Protein AF-A0A3L9ZQC1-F1 (afdb_monomer_lite)

Sequence (197 aa):
MNKISILVLVLISAFSCKNAEIKEKNQLVIKESLGIKNKTNLQLKSETIQNDDDNVSAISTKSIEKFTVKELRNFIVGNYTNDEEGSHCKFKLTLCVKNEKLKYYIETEKRKISGIAKMSIEENGFIFIIFPIEWDDYQGDMTQNNYEKYTVEKPQQFDMSFDIEEKTLYFQNYGNAMNNYIIFDECDEKGISLKMK

Structure (mmCIF, N/CA/C/O backbone):
data_AF-A0A3L9ZQC1-F1
#
_entry.id   AF-A0A3L9ZQC1-F1
#
loop_
_atom_site.group_PDB
_atom_site.id
_atom_site.type_symbol
_atom_site.label_atom_id
_atom_site.label_alt_id
_atom_site.label_comp_id
_atom_site.label_asym_id
_atom_site.label_entity_id
_atom_site.label_seq_id
_atom_site.pdbx_PDB_ins_code
_atom_site.Cartn_x
_atom_site.Cartn_y
_atom_site.Cartn_z
_atom_site.occupancy
_atom_site.B_iso_or_equiv
_atom_site.auth_seq_id
_atom_site.auth_comp_id
_atom_site.auth_asym_id
_atom_site.auth_atom_id
_atom_site.pdbx_PDB_model_num
ATOM 1 N N . MET A 1 1 ? -3.179 -47.476 -21.126 1.00 41.19 1 MET A N 1
ATOM 2 C CA . MET A 1 1 ? -2.420 -46.207 -21.207 1.00 41.19 1 MET A CA 1
ATOM 3 C C . MET A 1 1 ? -3.272 -45.116 -20.574 1.00 41.19 1 MET A C 1
ATOM 5 O O . MET A 1 1 ? -4.205 -44.645 -21.206 1.00 41.19 1 MET A O 1
ATOM 9 N N . ASN A 1 2 ? -3.011 -44.792 -19.306 1.00 35.03 2 ASN A N 1
ATOM 10 C CA . ASN A 1 2 ? -3.770 -43.797 -18.544 1.00 35.03 2 ASN A CA 1
ATOM 11 C C . ASN A 1 2 ? -3.133 -42.416 -18.722 1.00 35.03 2 ASN A C 1
ATOM 13 O O . ASN A 1 2 ? -1.984 -42.224 -18.333 1.00 35.03 2 ASN A O 1
ATOM 17 N N . LYS A 1 3 ? -3.881 -41.451 -19.261 1.00 38.59 3 LYS A N 1
ATOM 18 C CA . LYS A 1 3 ? -3.582 -40.024 -19.097 1.00 38.59 3 LYS A CA 1
ATOM 19 C C . LYS A 1 3 ? -4.668 -39.426 -18.212 1.00 38.59 3 LYS A C 1
ATOM 21 O O . LYS A 1 3 ? -5.762 -39.131 -18.677 1.00 38.59 3 LYS A O 1
ATOM 26 N N . ILE A 1 4 ? -4.365 -39.302 -16.923 1.00 39.69 4 ILE A N 1
ATOM 27 C CA . ILE A 1 4 ? -5.169 -38.523 -15.982 1.00 39.69 4 ILE A CA 1
ATOM 28 C C . ILE A 1 4 ? -4.752 -37.067 -16.181 1.00 39.69 4 ILE A C 1
ATOM 30 O O . ILE A 1 4 ? -3.650 -36.669 -15.812 1.00 39.69 4 ILE A O 1
ATOM 34 N N . SER A 1 5 ? -5.618 -36.299 -16.836 1.00 36.25 5 SER A N 1
ATOM 35 C CA . SER A 1 5 ? -5.465 -34.857 -16.988 1.00 36.25 5 SER A CA 1
ATOM 36 C C . SER A 1 5 ? -5.950 -34.203 -15.694 1.00 36.25 5 SER A C 1
ATOM 38 O O . SER A 1 5 ? -7.152 -34.116 -15.451 1.00 36.25 5 SER A O 1
ATOM 40 N N . ILE A 1 6 ? -5.018 -33.807 -14.826 1.00 39.31 6 ILE A N 1
ATOM 41 C CA . ILE A 1 6 ? -5.323 -33.063 -13.599 1.00 39.31 6 ILE A CA 1
ATOM 42 C C . ILE A 1 6 ? -5.625 -31.620 -14.008 1.00 39.31 6 ILE A C 1
ATOM 44 O O . ILE A 1 6 ? -4.726 -30.826 -14.274 1.00 39.31 6 ILE A O 1
ATOM 48 N N . LEU A 1 7 ? -6.914 -31.303 -14.103 1.00 33.78 7 LEU A N 1
ATOM 49 C CA . LEU A 1 7 ? -7.410 -29.944 -14.272 1.00 33.78 7 LEU A CA 1
ATOM 50 C C . LEU A 1 7 ? -7.315 -29.237 -12.910 1.00 33.78 7 LEU A C 1
ATOM 52 O O . LEU A 1 7 ? -8.153 -29.445 -12.032 1.00 33.78 7 LEU A O 1
ATOM 56 N N . VAL A 1 8 ? -6.269 -28.435 -12.707 1.00 33.97 8 VAL A N 1
ATOM 57 C CA . VAL A 1 8 ? -6.136 -27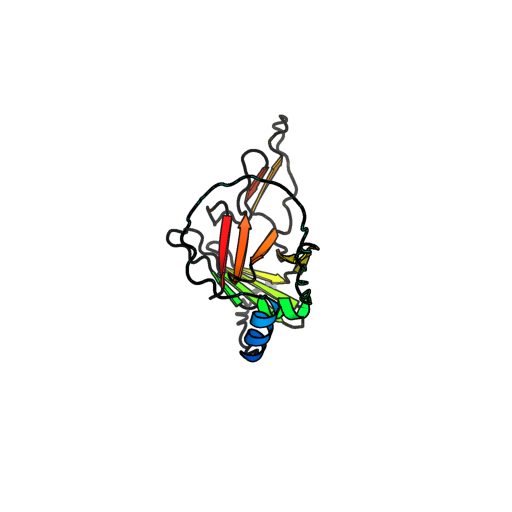.581 -11.518 1.00 33.97 8 VAL A CA 1
ATOM 58 C C . VAL A 1 8 ? -7.088 -26.396 -11.678 1.00 33.97 8 VAL A C 1
ATOM 60 O O . VAL A 1 8 ? -6.769 -25.390 -12.307 1.00 33.97 8 VAL A O 1
ATOM 63 N N . LEU A 1 9 ? -8.291 -26.536 -11.125 1.00 32.00 9 LEU A N 1
ATOM 64 C CA . LEU A 1 9 ? -9.223 -25.433 -10.904 1.00 32.00 9 LEU A CA 1
ATOM 65 C C . LEU A 1 9 ? -8.645 -24.529 -9.806 1.00 32.00 9 LEU A C 1
ATOM 67 O O . LEU A 1 9 ? -8.787 -24.804 -8.615 1.00 32.00 9 LEU A O 1
ATOM 71 N N . VAL A 1 10 ? -7.981 -23.443 -10.208 1.00 33.38 10 VAL A N 1
ATOM 72 C CA . VAL A 1 10 ? -7.653 -22.335 -9.306 1.00 33.38 10 VAL A CA 1
ATOM 73 C C . VAL A 1 10 ? -8.967 -21.633 -8.965 1.00 33.38 10 VAL A C 1
ATOM 75 O O . VAL A 1 10 ? -9.461 -20.785 -9.705 1.00 33.38 10 VAL A O 1
ATOM 78 N N . LEU A 1 11 ? -9.570 -22.039 -7.848 1.00 32.66 11 LEU A N 1
ATOM 79 C CA . LEU A 1 11 ? -10.666 -21.320 -7.210 1.00 32.66 11 LEU A CA 1
ATOM 80 C C . LEU A 1 11 ? -10.136 -19.951 -6.769 1.00 32.66 11 LEU A C 1
ATOM 82 O O . LEU A 1 11 ? -9.543 -19.819 -5.699 1.00 32.66 11 LEU A O 1
ATOM 86 N N . ILE A 1 12 ? -10.355 -18.927 -7.595 1.00 38.50 12 ILE A N 1
ATOM 87 C CA . ILE A 1 12 ? -10.227 -17.530 -7.182 1.00 38.50 12 ILE A CA 1
ATOM 88 C C . ILE A 1 12 ? -11.369 -17.283 -6.201 1.00 38.50 12 ILE A C 1
ATOM 90 O O . ILE A 1 12 ? -12.495 -16.949 -6.566 1.00 38.50 12 ILE A O 1
ATOM 94 N N . SER A 1 13 ? -11.094 -17.534 -4.928 1.00 38.44 13 SER A N 1
ATOM 95 C CA . SER A 1 13 ? -11.976 -17.176 -3.834 1.00 38.44 13 SER A CA 1
ATOM 96 C C . SER A 1 13 ? -12.170 -15.663 -3.854 1.00 38.44 13 SER A C 1
ATOM 98 O O . SER A 1 13 ? -11.276 -14.910 -3.462 1.00 38.44 13 SER A O 1
ATOM 100 N N . ALA A 1 14 ? -13.343 -15.222 -4.304 1.00 38.88 14 ALA A N 1
ATOM 101 C CA . ALA A 1 14 ? -13.846 -13.879 -4.075 1.00 38.88 14 ALA A CA 1
ATOM 102 C C . ALA A 1 14 ? -14.048 -13.692 -2.560 1.00 38.88 14 ALA A C 1
ATOM 104 O O . ALA A 1 14 ? -15.144 -13.860 -2.023 1.00 38.88 14 ALA A O 1
ATOM 105 N N . PHE A 1 15 ? -12.962 -13.416 -1.836 1.00 47.44 15 PHE A N 1
ATOM 106 C CA . PHE A 1 15 ? -13.003 -13.098 -0.416 1.00 47.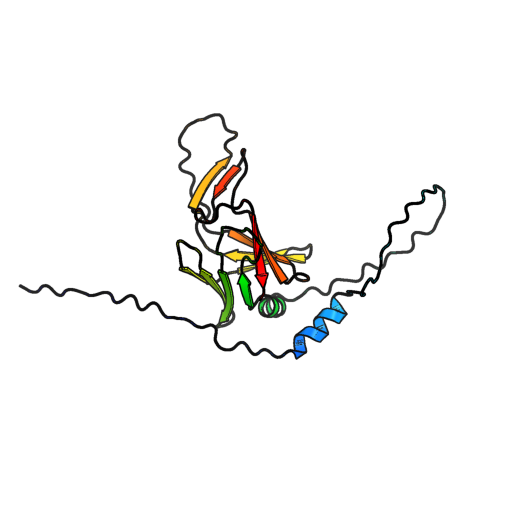44 15 PHE A CA 1
ATOM 107 C C . PHE A 1 15 ? -13.474 -11.658 -0.255 1.00 47.44 15 PHE A C 1
ATOM 109 O O . PHE A 1 15 ? -12.697 -10.720 -0.142 1.00 47.44 15 PHE A O 1
ATOM 116 N N . SER A 1 16 ? -14.792 -11.499 -0.245 1.00 41.72 16 SER A N 1
ATOM 117 C CA . SER A 1 16 ? -15.435 -10.278 0.210 1.00 41.72 16 SER A CA 1
ATOM 118 C C . SER A 1 16 ? -15.088 -10.077 1.693 1.00 41.72 16 SER A C 1
ATOM 120 O O . SER A 1 16 ? -15.446 -10.916 2.523 1.00 41.72 16 SER A O 1
ATOM 122 N N . CYS A 1 17 ? -14.395 -8.984 2.045 1.00 58.97 17 CYS A N 1
ATOM 123 C CA . CYS A 1 17 ? -14.363 -8.460 3.417 1.00 58.97 17 CYS A CA 1
ATOM 124 C C . CYS A 1 17 ? -15.782 -7.957 3.768 1.00 58.97 17 CYS A C 1
ATOM 126 O O . CYS A 1 17 ? -16.015 -6.762 3.908 1.00 58.97 17 CYS A O 1
ATOM 128 N N . LYS A 1 18 ? -16.776 -8.849 3.829 1.00 43.75 18 LYS A N 1
ATOM 129 C CA . LYS A 1 18 ? -18.110 -8.527 4.336 1.00 43.75 18 LYS A CA 1
ATOM 130 C C . LYS A 1 18 ? -18.091 -8.697 5.851 1.00 43.75 18 LYS A C 1
ATOM 132 O O . LYS A 1 18 ? -17.787 -9.778 6.347 1.00 43.75 18 LYS A O 1
ATOM 137 N N . ASN A 1 19 ? -18.442 -7.605 6.523 1.00 42.53 19 ASN A N 1
ATOM 138 C CA . ASN A 1 19 ? -18.640 -7.411 7.960 1.00 42.53 19 ASN A CA 1
ATOM 139 C C . ASN A 1 19 ? -17.391 -7.034 8.765 1.00 42.53 19 ASN A C 1
ATOM 141 O O . ASN A 1 19 ? -16.811 -7.843 9.483 1.00 42.53 19 ASN A O 1
ATOM 145 N N . ALA A 1 20 ? -17.083 -5.738 8.742 1.00 39.84 20 ALA A N 1
ATOM 146 C CA . ALA A 1 20 ? -16.599 -5.037 9.924 1.00 39.84 20 ALA A CA 1
ATOM 147 C C . ALA A 1 20 ? -17.534 -3.848 10.205 1.00 39.84 20 ALA A C 1
ATOM 149 O O . ALA A 1 20 ? -17.145 -2.691 10.112 1.00 39.84 20 ALA A O 1
ATOM 150 N N . GLU A 1 21 ? -18.795 -4.136 10.548 1.00 36.06 21 GLU A N 1
ATOM 151 C CA . GLU A 1 21 ? -19.610 -3.198 11.328 1.00 36.06 21 GLU A CA 1
ATOM 152 C C . GLU A 1 21 ? -19.020 -3.124 12.745 1.00 36.06 21 GLU A C 1
ATOM 154 O O . GLU A 1 21 ? -19.527 -3.719 13.696 1.00 36.06 21 GLU A O 1
ATOM 159 N N . ILE A 1 22 ? -17.907 -2.408 12.904 1.00 39.81 22 ILE A N 1
ATOM 160 C CA . ILE A 1 22 ? -17.490 -1.916 14.216 1.00 39.81 22 ILE A CA 1
ATOM 161 C C . ILE A 1 22 ? -17.941 -0.466 14.281 1.00 39.81 22 ILE A C 1
ATOM 163 O O . ILE A 1 22 ? -17.260 0.465 13.867 1.00 39.81 22 ILE A O 1
ATOM 167 N N . LYS A 1 23 ? -19.183 -0.365 14.757 1.00 36.47 23 LYS A N 1
ATOM 168 C CA . LYS A 1 23 ? -19.956 0.811 15.147 1.00 36.47 23 LYS A CA 1
ATOM 169 C C . LYS A 1 23 ? -19.120 2.066 15.416 1.00 36.47 23 LYS A C 1
ATOM 171 O O . LYS A 1 23 ? -18.265 2.081 16.297 1.00 36.47 23 LYS A O 1
ATOM 176 N N . GLU A 1 24 ? -19.562 3.128 14.753 1.00 39.91 24 GLU A N 1
ATOM 177 C CA . GLU A 1 24 ? -19.515 4.588 14.977 1.00 39.91 24 GLU A CA 1
ATOM 178 C C . GLU A 1 24 ? -19.197 5.127 16.398 1.00 39.91 24 GLU A C 1
ATOM 180 O O . GLU A 1 24 ? -18.872 6.298 16.559 1.00 39.91 24 GLU A O 1
ATOM 185 N N . LYS A 1 25 ? -19.215 4.300 17.449 1.00 32.12 25 LYS A N 1
ATOM 186 C CA . LYS A 1 25 ? -18.942 4.704 18.836 1.00 32.12 25 LYS A CA 1
ATOM 187 C C . LYS A 1 25 ? -17.456 4.930 19.149 1.00 32.12 25 LYS A C 1
ATOM 189 O O . LYS A 1 25 ? -17.160 5.710 20.046 1.00 32.12 25 LYS A O 1
ATOM 194 N N . ASN A 1 26 ? -16.529 4.329 18.398 1.00 38.31 26 ASN A N 1
ATOM 195 C CA . ASN A 1 26 ? -15.086 4.543 18.612 1.00 38.31 26 ASN A CA 1
ATOM 196 C C . ASN A 1 26 ? -14.541 5.805 17.916 1.00 38.31 26 ASN A C 1
ATOM 198 O O . ASN A 1 26 ? -13.428 6.230 18.211 1.00 38.31 26 ASN A O 1
ATOM 202 N N . GLN A 1 27 ? -15.310 6.428 17.015 1.00 41.62 27 GLN A N 1
ATOM 203 C CA . GLN A 1 27 ? -14.866 7.613 16.268 1.00 41.62 27 GLN A CA 1
ATOM 204 C C . GLN A 1 27 ? -14.910 8.907 17.096 1.00 41.62 27 GLN A C 1
ATOM 206 O O . GLN A 1 27 ? -14.140 9.825 16.820 1.00 41.62 27 GLN A O 1
ATOM 211 N N . LEU A 1 28 ? -15.777 8.987 18.114 1.00 36.81 28 LEU A N 1
ATOM 212 C CA . LEU A 1 28 ? -15.872 10.168 18.980 1.00 36.81 28 LEU A CA 1
ATOM 213 C C . LEU A 1 28 ? -14.741 10.237 20.015 1.00 36.81 28 LEU A C 1
ATOM 215 O O . LEU A 1 28 ? -14.208 11.316 20.250 1.00 36.81 28 LEU A O 1
ATOM 219 N N . VAL A 1 29 ? -14.328 9.093 20.569 1.00 41.88 29 VAL A N 1
ATOM 220 C CA . VAL A 1 29 ? -13.293 9.025 21.620 1.00 41.88 29 VAL A CA 1
ATOM 221 C C . VAL A 1 29 ? -11.921 9.478 21.097 1.00 41.88 29 VAL A C 1
ATOM 223 O O . VAL A 1 29 ? -11.137 10.070 21.829 1.00 41.88 29 VAL A O 1
ATOM 226 N N . ILE A 1 30 ? -11.655 9.277 19.803 1.00 44.19 30 ILE A N 1
ATOM 227 C CA . ILE A 1 30 ? -10.372 9.613 19.169 1.00 44.19 30 ILE A CA 1
ATOM 228 C C . ILE A 1 30 ? -10.278 11.101 18.779 1.00 44.19 30 ILE A C 1
ATOM 230 O O . ILE A 1 30 ? -9.201 11.690 18.830 1.00 44.19 30 ILE A O 1
ATOM 234 N N . LYS A 1 31 ? -11.394 11.761 18.435 1.00 40.09 31 LYS A N 1
ATOM 235 C CA . LYS A 1 31 ? -11.371 13.200 18.104 1.00 40.09 31 LYS A CA 1
ATOM 236 C C . LYS A 1 31 ? -11.041 14.078 19.317 1.00 40.09 31 LYS A C 1
ATOM 238 O O . LYS A 1 31 ? -10.405 15.116 19.153 1.00 40.09 31 LYS A O 1
ATOM 243 N N . GLU A 1 32 ? -11.433 13.662 20.522 1.00 39.59 32 GLU A N 1
ATOM 244 C CA . GLU A 1 32 ? -11.101 14.382 21.759 1.00 39.59 32 GLU A CA 1
ATOM 245 C C . GLU A 1 32 ? -9.655 14.142 22.227 1.00 39.59 32 GLU A C 1
ATOM 247 O O . GLU A 1 32 ? -9.029 15.080 22.734 1.00 39.59 32 GLU A O 1
ATOM 252 N N . SER A 1 33 ? -9.079 12.953 21.994 1.00 40.09 33 SER A N 1
ATOM 253 C CA . SER A 1 33 ? -7.675 12.671 22.341 1.00 40.09 33 SER A CA 1
ATOM 254 C C . SER A 1 33 ? -6.667 13.334 21.388 1.00 40.09 33 SER A C 1
ATOM 256 O O . SER A 1 33 ? -5.569 13.688 21.817 1.00 40.09 33 SER A O 1
ATOM 258 N N . LEU A 1 34 ? -7.056 13.611 20.135 1.00 41.00 34 LEU A N 1
ATOM 259 C CA . LEU A 1 34 ? -6.207 14.256 19.117 1.00 41.00 34 LEU A CA 1
ATOM 260 C C . LEU A 1 34 ? -6.138 15.792 19.198 1.00 41.00 34 LEU A C 1
ATOM 262 O O . LEU A 1 34 ? -5.338 16.408 18.504 1.00 41.00 34 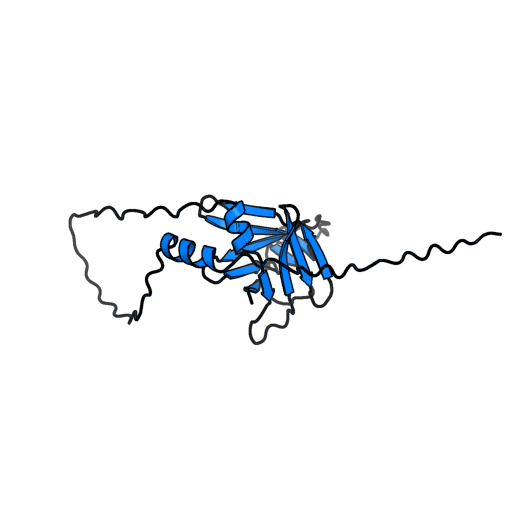LEU A O 1
ATOM 266 N N . GLY A 1 35 ? -6.938 16.455 20.040 1.00 33.56 35 GLY A N 1
ATOM 267 C CA . GLY A 1 35 ? -6.807 17.905 20.251 1.00 33.56 35 GLY A CA 1
ATOM 268 C C . GLY A 1 35 ? -7.027 18.783 19.008 1.00 33.56 35 GLY A C 1
ATOM 269 O O . GLY A 1 35 ? -6.531 19.911 18.978 1.00 33.56 35 GLY A O 1
ATOM 270 N N . ILE A 1 36 ? -7.789 18.320 18.013 1.00 37.34 36 ILE A N 1
ATOM 271 C CA . ILE A 1 36 ? -8.111 19.102 16.813 1.00 37.34 36 ILE A CA 1
ATOM 272 C C . ILE A 1 36 ? -9.140 20.178 17.189 1.00 37.34 36 ILE A C 1
ATOM 274 O O . ILE A 1 36 ? -10.351 19.956 17.200 1.00 37.34 36 ILE A O 1
ATOM 278 N N . LYS A 1 37 ? -8.654 21.375 17.535 1.00 33.03 37 LYS A N 1
ATOM 279 C CA . LYS A 1 37 ? -9.488 22.580 17.588 1.00 33.03 37 LYS A CA 1
ATOM 280 C C . LYS A 1 37 ? -9.785 23.010 16.153 1.00 33.03 37 LYS A C 1
ATOM 282 O O . LYS A 1 37 ? -8.857 23.316 15.410 1.00 33.03 37 LYS A O 1
ATOM 287 N N . ASN A 1 38 ? -11.066 23.100 15.796 1.00 34.66 38 ASN A N 1
ATOM 288 C CA . ASN A 1 38 ? -11.514 23.778 14.578 1.00 34.66 38 ASN A CA 1
ATOM 289 C C . ASN A 1 38 ? -10.900 25.183 14.532 1.00 34.66 38 ASN A C 1
ATOM 291 O O . ASN A 1 38 ? -11.289 26.057 15.309 1.00 34.66 38 ASN A O 1
ATOM 295 N N . LYS A 1 39 ? -9.927 25.402 13.645 1.00 31.08 39 LYS A N 1
ATOM 296 C CA . LYS A 1 39 ? -9.348 26.723 13.409 1.00 31.08 39 LYS A CA 1
ATOM 297 C C . LYS A 1 39 ? -10.019 27.328 12.183 1.00 31.08 39 LYS A C 1
ATOM 299 O O . LYS A 1 39 ? -9.532 27.245 11.062 1.00 31.08 39 LYS A O 1
ATOM 304 N N . THR A 1 40 ? -11.179 27.924 12.420 1.00 31.66 40 THR A N 1
ATOM 305 C CA . THR A 1 40 ? -11.788 28.882 11.502 1.00 31.66 40 THR A CA 1
ATOM 306 C C . THR A 1 40 ? -10.847 30.086 11.372 1.00 31.66 40 THR A C 1
ATOM 308 O O . THR A 1 40 ? -10.475 30.683 12.379 1.00 31.66 40 THR A O 1
ATOM 311 N N . ASN A 1 41 ? -10.489 30.424 10.130 1.00 31.81 41 ASN A N 1
ATOM 312 C CA . ASN A 1 41 ? -9.805 31.641 9.674 1.00 31.81 41 ASN A CA 1
ATOM 313 C C . ASN A 1 41 ? -8.433 31.973 10.294 1.00 31.81 41 ASN A C 1
ATOM 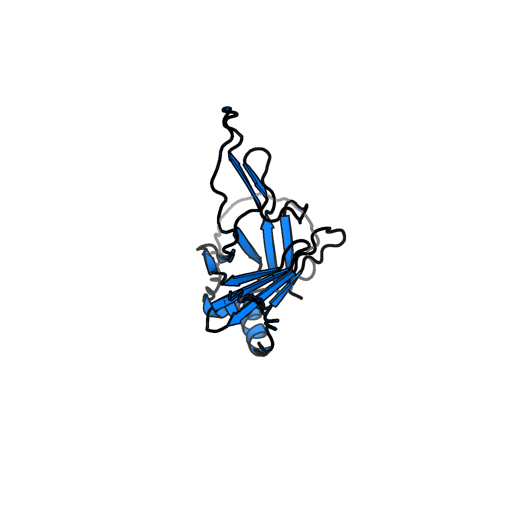315 O O . ASN A 1 41 ? -8.331 32.691 11.286 1.00 31.81 41 ASN A O 1
ATOM 319 N N . LEU A 1 42 ? -7.359 31.582 9.597 1.00 27.53 42 LEU A N 1
ATOM 320 C CA . LEU A 1 42 ? -6.099 32.330 9.614 1.00 27.53 42 LEU A CA 1
ATOM 321 C C . LEU A 1 42 ? -6.026 33.208 8.355 1.00 27.53 42 LEU A C 1
ATOM 323 O O . LEU A 1 42 ? -5.651 32.748 7.280 1.00 27.53 42 LEU A O 1
ATOM 327 N N . GLN A 1 43 ? -6.373 34.487 8.502 1.00 26.81 43 GLN A N 1
ATOM 328 C CA . GLN A 1 43 ? -5.805 35.525 7.648 1.00 26.81 43 GLN A CA 1
ATOM 329 C C . GLN A 1 43 ? -4.359 35.744 8.095 1.00 26.81 43 GLN A C 1
ATOM 331 O O . GLN A 1 43 ? -4.099 36.077 9.251 1.00 26.81 43 GLN A O 1
ATOM 336 N N . LEU A 1 44 ? -3.424 35.548 7.165 1.00 27.62 44 LEU A N 1
ATOM 337 C CA . LEU A 1 44 ? -2.053 36.020 7.296 1.00 27.62 44 LEU A CA 1
ATOM 338 C C . LEU A 1 44 ? -2.065 37.543 7.456 1.00 27.62 44 LEU A C 1
ATOM 340 O O . LEU A 1 44 ? -2.445 38.266 6.536 1.00 27.62 44 LEU A O 1
ATOM 344 N N . LYS A 1 45 ? -1.587 38.025 8.602 1.00 26.16 45 LYS A N 1
ATOM 345 C CA . LYS A 1 45 ? -1.021 39.365 8.710 1.00 26.16 45 LYS A CA 1
ATOM 346 C C . LYS A 1 45 ? 0.346 39.238 9.370 1.00 26.16 45 LYS A C 1
ATOM 348 O O . LYS A 1 45 ? 0.459 38.910 10.546 1.00 26.16 45 LYS A O 1
ATOM 353 N N . SER A 1 46 ? 1.376 39.408 8.553 1.00 32.31 46 SER A N 1
ATOM 354 C CA . SER A 1 46 ? 2.769 39.528 8.962 1.00 32.31 46 SER A CA 1
ATOM 355 C C . SER A 1 46 ? 3.007 40.927 9.519 1.00 32.31 46 SER A C 1
ATOM 357 O O . SER A 1 46 ? 2.850 41.885 8.768 1.00 32.31 46 SER A O 1
ATOM 359 N N . GLU A 1 47 ? 3.435 41.045 10.773 1.00 29.77 47 GLU A N 1
ATOM 360 C CA . GLU A 1 47 ? 4.107 42.240 11.293 1.00 29.77 47 GLU A CA 1
ATOM 361 C C . GLU A 1 47 ? 5.260 41.799 12.215 1.00 29.77 47 GLU A C 1
ATOM 363 O O . GLU A 1 47 ? 5.103 40.958 13.099 1.00 29.77 47 GLU A O 1
ATOM 368 N N . THR A 1 48 ? 6.442 42.333 11.916 1.00 31.75 48 THR A N 1
ATOM 369 C CA . THR A 1 48 ? 7.748 42.098 12.544 1.00 31.75 48 THR A CA 1
ATOM 370 C C . THR A 1 48 ? 7.917 42.983 13.773 1.00 31.75 48 THR A C 1
ATOM 372 O O . THR A 1 48 ? 7.777 44.189 13.603 1.00 31.75 48 THR A O 1
ATOM 375 N N . ILE A 1 49 ? 8.325 42.457 14.941 1.00 28.44 49 ILE A N 1
ATOM 376 C CA . ILE A 1 49 ? 8.988 43.243 16.010 1.00 28.44 49 ILE A CA 1
ATOM 377 C C . ILE A 1 49 ? 10.002 42.366 16.783 1.00 28.44 49 ILE A C 1
ATOM 379 O O . ILE A 1 49 ? 9.666 41.276 17.239 1.00 28.44 49 ILE A O 1
ATOM 383 N N . GLN A 1 50 ? 11.236 42.869 16.918 1.00 32.41 50 GLN A N 1
ATOM 384 C CA . GLN A 1 50 ? 12.282 42.428 17.857 1.00 32.41 50 GLN A CA 1
ATOM 385 C C . GLN A 1 50 ? 12.020 43.001 19.264 1.00 32.41 50 GLN A C 1
ATOM 387 O O . GLN A 1 50 ? 11.626 44.163 19.344 1.00 32.41 50 GLN A O 1
ATOM 392 N N . ASN A 1 51 ? 12.283 42.230 20.333 1.00 29.59 51 ASN A N 1
ATOM 393 C CA . ASN A 1 51 ? 13.048 42.612 21.546 1.00 29.59 51 ASN A CA 1
ATOM 394 C C . ASN A 1 51 ? 12.715 41.730 22.773 1.00 29.59 51 ASN A C 1
ATOM 396 O O . ASN A 1 51 ? 11.548 41.534 23.095 1.00 29.59 51 ASN A O 1
ATOM 400 N N . ASP A 1 52 ? 13.793 41.237 23.392 1.00 31.06 52 ASP A N 1
ATOM 401 C CA . ASP A 1 52 ? 14.158 41.101 24.816 1.00 31.06 52 ASP A CA 1
ATOM 402 C C . ASP A 1 52 ? 13.176 40.643 25.925 1.00 31.06 52 ASP A C 1
ATOM 404 O O . ASP A 1 52 ? 12.054 41.120 26.074 1.00 31.06 52 ASP A O 1
ATOM 408 N N . ASP A 1 53 ? 13.766 39.787 26.773 1.00 30.38 53 ASP A N 1
ATOM 409 C CA . ASP A 1 53 ? 13.500 39.415 28.172 1.00 30.38 53 ASP A CA 1
ATOM 410 C C . ASP A 1 53 ? 12.326 38.485 28.568 1.00 30.38 53 ASP A C 1
ATOM 412 O O . ASP A 1 53 ? 11.139 38.778 28.456 1.00 30.38 53 ASP A O 1
ATOM 416 N N . ASP A 1 54 ? 12.748 37.347 29.140 1.00 36.56 54 ASP A N 1
ATOM 417 C CA . ASP A 1 54 ? 12.160 36.578 30.242 1.00 36.56 54 ASP A CA 1
ATOM 418 C C . ASP A 1 54 ? 10.645 36.317 30.256 1.00 36.56 54 ASP A C 1
ATOM 420 O O . ASP A 1 54 ? 9.861 36.974 30.941 1.00 36.56 54 ASP A O 1
ATOM 424 N N . ASN A 1 55 ? 10.255 35.202 29.632 1.00 31.78 55 ASN A N 1
ATOM 425 C CA . ASN A 1 55 ? 9.414 34.177 30.265 1.00 31.78 55 ASN A CA 1
ATOM 426 C C . ASN A 1 55 ? 9.323 32.954 29.344 1.00 31.78 55 ASN A C 1
ATOM 428 O O . ASN A 1 55 ? 8.494 32.894 28.433 1.00 31.78 55 ASN A O 1
ATOM 432 N N . VAL A 1 56 ? 10.149 31.935 29.605 1.00 35.75 56 VAL A N 1
ATOM 433 C CA . VAL A 1 56 ? 9.925 30.588 29.063 1.00 35.75 56 VAL A CA 1
ATOM 434 C C . VAL A 1 56 ? 8.699 30.016 29.775 1.00 35.75 56 VAL A C 1
ATOM 436 O O . VAL A 1 56 ? 8.790 29.292 30.764 1.00 35.75 56 VAL A O 1
ATOM 439 N N . SER A 1 57 ? 7.521 30.392 29.280 1.00 33.16 57 SER A N 1
ATOM 440 C CA . SER A 1 57 ? 6.284 29.673 29.541 1.00 33.16 57 SER A CA 1
ATOM 441 C C . SER A 1 57 ? 6.480 28.273 28.980 1.00 33.16 57 SER A C 1
ATOM 443 O O . SER A 1 57 ? 6.569 28.084 27.766 1.00 33.16 57 SER A O 1
ATOM 445 N N . ALA A 1 58 ? 6.634 27.304 29.881 1.00 33.12 58 ALA A N 1
ATOM 446 C CA . ALA A 1 58 ? 6.691 25.897 29.544 1.00 33.12 58 ALA A CA 1
ATOM 447 C C . ALA A 1 58 ? 5.478 25.559 28.668 1.00 33.12 58 ALA A C 1
ATOM 449 O O . ALA A 1 58 ? 4.344 25.478 29.148 1.00 33.12 58 ALA A O 1
ATOM 450 N N . ILE A 1 59 ? 5.723 25.384 27.369 1.00 32.59 59 ILE A N 1
ATOM 451 C CA . ILE A 1 59 ? 4.762 24.779 26.460 1.00 32.59 59 ILE A CA 1
ATOM 452 C C . ILE A 1 59 ? 4.601 23.356 26.975 1.00 32.59 59 ILE A C 1
ATOM 454 O O . ILE A 1 59 ? 5.460 22.503 26.773 1.00 32.59 59 ILE A O 1
ATOM 458 N N . SER A 1 60 ? 3.516 23.147 27.717 1.00 33.91 60 SER A N 1
ATOM 459 C CA . SER A 1 60 ? 3.033 21.837 28.115 1.00 33.91 60 SER A CA 1
ATOM 460 C C . SER A 1 60 ? 2.841 21.024 26.839 1.00 33.91 60 SER A C 1
ATOM 462 O O . SER A 1 60 ? 1.875 21.210 26.095 1.00 33.91 60 SER A O 1
ATOM 464 N N . THR A 1 61 ? 3.823 20.173 26.548 1.00 30.66 61 THR A N 1
ATOM 465 C CA . THR A 1 61 ? 3.766 19.133 25.531 1.00 30.66 61 THR A CA 1
ATOM 466 C C . THR A 1 61 ? 2.681 18.161 25.960 1.00 30.66 61 THR A C 1
ATOM 468 O O . THR A 1 61 ? 2.909 17.203 26.696 1.00 30.66 61 THR A O 1
ATOM 471 N N . LYS A 1 62 ? 1.454 18.465 25.533 1.00 34.22 62 LYS A N 1
ATOM 472 C CA . LYS A 1 62 ? 0.296 17.593 25.675 1.00 34.22 62 LYS A CA 1
ATOM 473 C C . LYS A 1 62 ? 0.658 16.265 25.012 1.00 34.22 62 LYS A C 1
ATOM 475 O O . LYS A 1 62 ? 0.829 16.201 23.798 1.00 34.22 62 LYS A O 1
ATOM 480 N N . SER A 1 63 ? 0.857 15.243 25.837 1.00 35.59 63 SER A N 1
ATOM 481 C CA . SER A 1 63 ? 1.220 13.895 25.419 1.00 35.59 63 SER A CA 1
ATOM 482 C C . SER A 1 63 ? 0.211 13.384 24.397 1.00 35.59 63 SER A C 1
ATOM 484 O O . SER A 1 63 ? -0.974 13.273 24.712 1.00 35.59 63 SER A O 1
ATOM 486 N N . ILE A 1 64 ? 0.678 13.062 23.192 1.00 46.28 64 ILE A N 1
ATOM 487 C CA . ILE A 1 64 ? -0.081 12.235 22.257 1.00 46.28 64 ILE A CA 1
ATOM 488 C C . ILE A 1 64 ? -0.287 10.902 22.979 1.00 46.28 64 ILE A C 1
ATOM 490 O O . ILE A 1 64 ? 0.686 10.205 23.277 1.00 46.28 64 ILE A O 1
ATOM 494 N N . GLU A 1 65 ? -1.527 10.576 23.342 1.00 54.91 65 GLU A N 1
ATOM 495 C CA . GLU A 1 65 ? -1.839 9.246 23.856 1.00 54.91 65 GLU A CA 1
ATOM 496 C C . GLU A 1 65 ? -1.423 8.225 22.794 1.00 54.91 65 GLU A C 1
ATOM 498 O O . GLU A 1 65 ? -1.892 8.237 21.655 1.00 54.91 65 GLU A O 1
ATOM 503 N N . LYS A 1 66 ? -0.453 7.385 23.153 1.00 65.00 66 LYS A N 1
ATOM 504 C CA . LYS A 1 66 ? 0.181 6.427 22.252 1.00 65.00 66 LYS A CA 1
ATOM 505 C C . LYS A 1 66 ? -0.835 5.328 21.927 1.00 65.00 66 LYS A C 1
ATOM 507 O O . LYS A 1 66 ? -1.073 4.457 22.761 1.00 65.00 66 LYS A O 1
ATOM 512 N N . PHE A 1 67 ? -1.442 5.376 20.740 1.00 65.69 67 PHE A N 1
ATOM 513 C CA . PHE A 1 67 ? -2.352 4.329 20.262 1.00 65.69 67 PHE A CA 1
ATOM 514 C C . PHE A 1 67 ? -1.712 2.946 20.383 1.00 65.69 67 PHE A C 1
ATOM 516 O O . PHE A 1 67 ? -0.553 2.743 20.009 1.00 65.69 67 PHE A O 1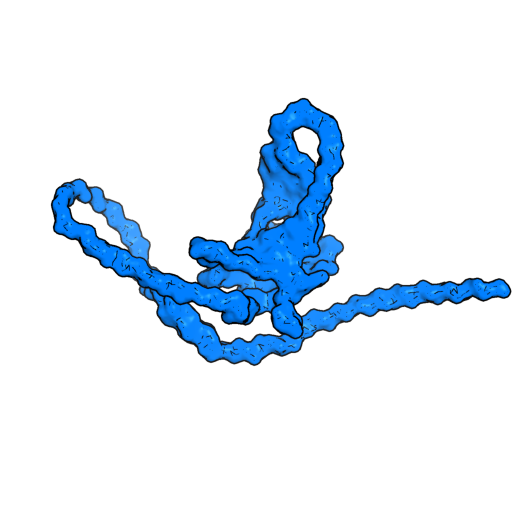
ATOM 523 N N . THR A 1 68 ? -2.480 1.956 20.840 1.00 79.56 68 THR A N 1
ATOM 524 C CA . THR A 1 68 ? -2.032 0.566 20.742 1.00 79.56 68 THR A CA 1
ATOM 525 C C . THR A 1 68 ? -2.105 0.092 19.288 1.00 79.56 68 THR A C 1
ATOM 527 O O . THR A 1 68 ? -2.988 0.482 18.519 1.00 79.56 68 THR A O 1
ATOM 530 N N . VAL A 1 69 ? -1.230 -0.847 18.911 1.00 75.69 69 VAL A N 1
ATOM 531 C CA . VAL A 1 69 ? -1.262 -1.506 17.587 1.00 75.69 69 VAL A CA 1
ATOM 532 C C . VAL A 1 69 ? -2.643 -2.104 17.285 1.00 75.69 69 VAL A C 1
ATOM 534 O O . VAL A 1 69 ? -3.063 -2.153 16.131 1.00 75.69 69 VAL A O 1
ATOM 537 N N . LYS A 1 70 ? -3.375 -2.557 18.311 1.00 79.75 70 LYS A N 1
ATOM 538 C CA . LYS A 1 70 ? -4.714 -3.138 18.162 1.00 79.75 70 LYS A CA 1
ATOM 539 C C . LYS A 1 70 ? -5.771 -2.089 17.807 1.00 79.75 70 LYS A C 1
ATOM 541 O O . LYS A 1 70 ? -6.596 -2.352 16.937 1.00 79.75 70 LYS A O 1
ATOM 546 N N . GLU A 1 71 ? -5.754 -0.932 18.462 1.00 81.12 71 GLU A N 1
ATOM 547 C CA . GLU A 1 71 ? -6.690 0.167 18.183 1.00 81.12 71 GLU A CA 1
ATOM 548 C C . GLU A 1 71 ? -6.451 0.743 16.795 1.00 81.12 71 GLU A C 1
ATOM 550 O O . GLU A 1 71 ? -7.384 0.862 16.000 1.00 81.12 71 GLU A O 1
ATOM 555 N N . LEU A 1 72 ? -5.182 0.989 16.471 1.00 84.06 72 LEU A N 1
ATOM 556 C CA . LEU A 1 72 ? -4.787 1.509 15.175 1.00 84.06 72 LEU A CA 1
ATOM 557 C C . LEU A 1 72 ? -5.183 0.567 14.037 1.00 84.06 72 LEU A C 1
ATOM 559 O O . LEU A 1 72 ? -5.639 1.012 12.988 1.00 84.06 72 LEU A O 1
ATOM 563 N N . ARG A 1 73 ? -5.086 -0.748 14.262 1.00 85.25 73 ARG A N 1
ATOM 564 C CA . ARG A 1 73 ? -5.477 -1.740 13.259 1.00 85.25 73 ARG A CA 1
ATOM 565 C C . ARG A 1 73 ? -6.935 -1.592 12.846 1.00 85.25 73 ARG A C 1
ATOM 567 O O . ARG A 1 73 ? -7.238 -1.793 11.682 1.00 85.25 73 ARG A O 1
ATOM 574 N N . ASN A 1 74 ? -7.829 -1.251 13.769 1.00 82.81 74 ASN A N 1
ATOM 575 C CA . ASN A 1 74 ? -9.235 -1.038 13.432 1.00 82.81 74 ASN A CA 1
ATOM 576 C C . ASN A 1 74 ? -9.459 0.294 12.706 1.00 82.81 74 ASN A C 1
ATOM 578 O O . ASN A 1 74 ? -10.420 0.411 11.955 1.00 82.81 74 ASN A O 1
ATOM 582 N N . PHE A 1 75 ? -8.585 1.279 12.920 1.00 87.12 75 PHE A N 1
ATOM 583 C CA . PHE A 1 75 ? -8.675 2.591 12.286 1.00 87.12 75 PHE A CA 1
ATOM 584 C C . PHE A 1 75 ? -8.258 2.570 10.806 1.00 87.12 75 PHE A C 1
ATOM 586 O O . PHE A 1 75 ? -8.829 3.300 10.005 1.00 87.12 75 PHE A O 1
ATOM 593 N N . ILE A 1 76 ? -7.312 1.700 10.437 1.00 93.31 76 ILE A N 1
ATOM 594 C CA . ILE A 1 76 ? -6.813 1.538 9.056 1.00 93.31 76 ILE A CA 1
ATOM 595 C C . ILE A 1 76 ? -7.632 0.552 8.201 1.00 93.31 76 ILE A C 1
ATOM 597 O O . ILE A 1 76 ? -7.262 0.241 7.072 1.00 93.31 76 ILE A O 1
ATOM 601 N N . VAL A 1 77 ? -8.686 -0.057 8.751 1.00 94.81 77 VAL A N 1
ATOM 602 C CA . VAL A 1 77 ? -9.547 -0.963 7.976 1.00 94.81 77 VAL A CA 1
ATOM 603 C C . VAL A 1 77 ? -10.426 -0.129 7.063 1.00 94.81 77 VAL A C 1
ATOM 605 O O . VAL A 1 77 ? -11.182 0.715 7.536 1.00 94.81 77 VAL A O 1
ATOM 608 N N . GLY A 1 78 ? -10.379 -0.413 5.766 1.00 95.31 78 GLY A N 1
ATOM 609 C CA . GLY A 1 78 ? -11.113 0.368 4.784 1.00 95.31 78 GLY A CA 1
ATOM 610 C C . GLY A 1 78 ? -10.806 -0.027 3.349 1.00 95.31 78 GLY A C 1
ATOM 611 O O . GLY A 1 78 ? -9.990 -0.915 3.080 1.00 95.31 78 GLY A O 1
ATOM 612 N N . ASN A 1 79 ? -11.495 0.644 2.430 1.00 96.75 79 ASN A N 1
ATOM 613 C CA . ASN A 1 79 ? -11.202 0.596 1.006 1.00 96.75 79 ASN A CA 1
ATOM 614 C C . ASN A 1 79 ? -10.534 1.907 0.625 1.00 96.75 79 ASN A C 1
ATOM 616 O O . ASN A 1 79 ? -11.075 2.974 0.889 1.00 96.75 79 ASN A O 1
ATOM 620 N N . TYR A 1 80 ? -9.384 1.802 -0.008 1.00 96.56 80 TYR A N 1
ATOM 621 C CA . TYR A 1 80 ? -8.537 2.906 -0.393 1.00 96.56 80 TYR A CA 1
ATOM 622 C C . TYR A 1 80 ? -8.425 2.926 -1.901 1.00 96.56 80 TYR A C 1
ATOM 624 O O . TYR A 1 80 ? -8.239 1.877 -2.532 1.00 96.56 80 TYR A O 1
ATOM 632 N N . THR A 1 81 ? -8.520 4.112 -2.478 1.00 95.38 81 THR A N 1
ATOM 633 C CA . THR A 1 81 ? -8.287 4.295 -3.902 1.00 95.38 81 THR A CA 1
ATOM 634 C C . THR A 1 81 ? -7.477 5.542 -4.153 1.00 95.38 81 THR A C 1
ATOM 636 O O . THR A 1 81 ? -7.541 6.531 -3.424 1.00 95.38 81 THR A O 1
ATOM 639 N N . ASN A 1 82 ? -6.719 5.471 -5.229 1.00 90.44 82 ASN A N 1
ATOM 640 C CA . ASN A 1 82 ? -6.262 6.633 -5.947 1.00 90.44 82 ASN A CA 1
ATOM 641 C C . ASN A 1 82 ? -7.514 7.353 -6.504 1.00 90.44 82 ASN A C 1
ATOM 643 O O . ASN A 1 82 ? -8.230 6.796 -7.332 1.00 90.44 82 ASN A O 1
ATOM 647 N N . ASP A 1 83 ? -7.840 8.524 -5.952 1.00 71.00 83 ASP A N 1
ATOM 648 C CA . ASP A 1 83 ? -8.974 9.371 -6.373 1.00 71.00 83 ASP A CA 1
ATOM 649 C C . ASP A 1 83 ? -8.475 10.736 -6.891 1.00 71.00 83 ASP A C 1
ATOM 651 O O . ASP A 1 83 ? -9.220 11.715 -6.922 1.00 71.00 83 ASP A O 1
ATOM 655 N N . GLU A 1 84 ? -7.198 10.831 -7.267 1.00 72.56 84 GLU A N 1
ATOM 656 C CA . GLU A 1 84 ? -6.640 12.067 -7.812 1.00 72.56 84 GLU A CA 1
ATOM 657 C C . GLU A 1 84 ? -7.126 12.278 -9.251 1.00 72.56 84 GLU A C 1
ATOM 659 O O . GLU A 1 84 ? -6.972 11.415 -10.120 1.00 72.56 84 GLU A O 1
ATOM 664 N N . GLU A 1 85 ? -7.740 13.437 -9.511 1.00 67.62 85 GLU A N 1
ATOM 665 C CA . GLU A 1 85 ? -8.143 13.822 -10.862 1.00 67.62 85 GLU A CA 1
ATOM 666 C C . GLU A 1 85 ? -6.916 13.854 -11.782 1.00 67.62 85 GLU A C 1
ATOM 668 O O . GLU A 1 85 ? -5.963 14.594 -11.547 1.00 67.62 85 GLU A O 1
ATOM 673 N N . GLY A 1 86 ? -6.949 13.046 -12.845 1.00 69.25 86 GLY A N 1
ATOM 674 C CA . GLY A 1 86 ? -5.852 12.943 -13.810 1.00 69.25 86 GLY A CA 1
ATOM 675 C C . GLY A 1 86 ? -4.809 11.871 -13.493 1.00 69.25 86 GLY A C 1
ATOM 676 O O . GLY A 1 86 ? -3.885 11.703 -14.284 1.00 69.25 86 GLY A O 1
ATOM 677 N N . SER A 1 87 ? -4.965 11.114 -12.405 1.00 79.31 87 SER A N 1
ATOM 678 C CA . SER A 1 87 ? -4.140 9.929 -12.187 1.00 79.31 87 SER A CA 1
ATOM 679 C C . SER A 1 87 ? -4.430 8.844 -13.227 1.00 79.31 87 SER A C 1
ATOM 681 O O . SER A 1 87 ? -5.581 8.548 -13.566 1.00 79.31 87 SER A O 1
ATOM 683 N N . HIS A 1 88 ? -3.359 8.231 -13.726 1.00 82.19 88 HIS A N 1
ATOM 684 C CA . HIS A 1 88 ? -3.421 7.097 -14.644 1.00 82.19 88 HIS A CA 1
ATOM 685 C C . HIS A 1 88 ? -3.279 5.755 -13.907 1.00 82.19 88 HIS A C 1
ATOM 687 O O . HIS A 1 88 ? -3.645 4.714 -14.453 1.00 82.19 88 HIS A O 1
ATOM 693 N N . CYS A 1 89 ? -2.815 5.765 -12.655 1.00 89.25 89 CYS A N 1
ATOM 694 C CA . CYS A 1 89 ? -2.656 4.581 -11.818 1.00 89.25 89 CYS A CA 1
ATOM 695 C C . CYS A 1 89 ? -3.974 4.181 -11.135 1.00 89.25 89 CYS A C 1
ATOM 697 O O . CYS A 1 89 ? -4.303 4.622 -10.033 1.00 89.25 89 CYS A O 1
ATOM 699 N N . LYS A 1 90 ? -4.723 3.248 -11.739 1.00 91.25 90 LYS A N 1
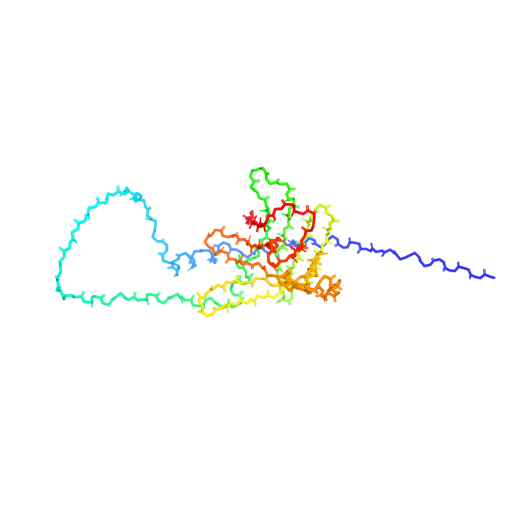ATOM 700 C CA . LYS A 1 90 ? -5.887 2.640 -11.071 1.00 91.25 90 LYS A CA 1
ATOM 701 C C . LYS A 1 90 ? -5.440 1.685 -9.966 1.00 91.25 90 LYS A C 1
ATOM 703 O O . LYS A 1 90 ? -5.348 0.480 -10.185 1.00 91.25 90 LYS A O 1
ATOM 708 N N . PHE A 1 91 ? -5.215 2.220 -8.772 1.00 94.75 91 PHE A N 1
ATOM 709 C CA . PHE A 1 91 ? -4.806 1.450 -7.601 1.00 94.75 91 PHE A CA 1
ATOM 710 C C . PHE A 1 91 ? -5.937 1.369 -6.578 1.00 94.75 91 PHE A C 1
ATOM 712 O O . PHE A 1 91 ? -6.422 2.385 -6.072 1.00 94.75 91 PHE A O 1
ATOM 719 N N . LYS A 1 92 ? -6.354 0.144 -6.251 1.00 96.00 92 LYS A N 1
ATOM 720 C CA . LYS A 1 92 ? -7.324 -0.136 -5.189 1.00 96.00 92 LYS A CA 1
ATOM 721 C C . LYS A 1 92 ? -6.677 -1.005 -4.128 1.00 96.00 92 LYS A C 1
ATOM 723 O O . LYS A 1 92 ? -6.087 -2.035 -4.441 1.00 96.00 92 LYS A O 1
ATOM 728 N N . LEU A 1 93 ? -6.849 -0.622 -2.872 1.00 97.38 93 LEU A N 1
ATOM 729 C CA . LEU A 1 93 ? -6.383 -1.374 -1.719 1.00 97.38 93 LEU A CA 1
ATOM 730 C C . LEU A 1 93 ? -7.541 -1.575 -0.744 1.00 97.38 93 LEU A C 1
ATOM 732 O O . LEU A 1 93 ? -8.152 -0.620 -0.286 1.00 97.38 93 LEU A O 1
ATOM 736 N N . THR A 1 94 ? -7.814 -2.815 -0.368 1.00 97.75 94 THR A N 1
ATOM 737 C CA . THR A 1 94 ? -8.712 -3.130 0.744 1.00 97.75 94 THR A CA 1
ATOM 738 C C . THR A 1 94 ? -7.896 -3.681 1.900 1.00 97.75 94 THR A C 1
ATOM 740 O O . THR A 1 94 ? -7.206 -4.690 1.746 1.00 97.75 94 THR A O 1
ATOM 743 N N . LEU A 1 95 ? -8.021 -3.061 3.071 1.00 97.12 95 LEU A N 1
ATOM 744 C CA . LEU A 1 95 ? -7.457 -3.541 4.329 1.00 97.12 95 LEU A CA 1
ATOM 745 C C . LEU A 1 95 ? -8.577 -4.064 5.224 1.00 97.12 95 LEU A C 1
ATOM 747 O O . LEU A 1 95 ? -9.568 -3.373 5.450 1.00 97.12 95 LEU A O 1
ATOM 751 N N . CYS A 1 96 ? -8.437 -5.280 5.754 1.00 95.00 96 CYS A N 1
ATOM 752 C CA . CYS A 1 96 ? -9.397 -5.822 6.716 1.00 95.00 96 CYS A CA 1
ATOM 753 C C . CYS A 1 96 ? -8.740 -6.742 7.754 1.00 95.00 96 CYS A C 1
ATOM 755 O O . CYS A 1 96 ? -7.706 -7.360 7.503 1.00 95.00 96 CYS A O 1
ATOM 757 N N . VAL A 1 97 ? -9.333 -6.845 8.947 1.00 92.62 97 VAL A N 1
ATOM 758 C CA . VAL A 1 97 ? -8.829 -7.727 10.012 1.00 92.62 97 VAL A CA 1
ATOM 759 C C . VAL A 1 97 ? -9.530 -9.076 9.947 1.00 92.62 97 VAL A C 1
ATOM 761 O O . VAL A 1 97 ? -10.752 -9.156 10.029 1.00 92.62 97 VAL A O 1
ATOM 764 N N . LYS A 1 98 ? -8.755 -10.159 9.848 1.00 89.94 98 LYS A N 1
ATOM 765 C CA . LYS A 1 98 ? -9.268 -11.534 9.923 1.00 89.94 98 LYS A CA 1
ATOM 766 C C . LYS A 1 98 ? -8.332 -12.393 10.759 1.00 89.94 98 LYS A C 1
ATOM 768 O O . LYS A 1 98 ? -7.139 -12.450 10.470 1.00 89.94 98 LYS A O 1
ATOM 773 N N . ASN A 1 99 ? -8.878 -13.082 11.762 1.00 90.12 99 ASN A N 1
ATOM 774 C CA . ASN A 1 99 ? -8.116 -13.901 12.714 1.00 90.12 99 ASN A CA 1
ATOM 775 C C . ASN A 1 99 ? -6.943 -13.115 13.326 1.00 90.12 99 ASN A C 1
ATOM 777 O O . ASN A 1 99 ? -5.805 -13.572 13.291 1.00 90.12 99 ASN A O 1
ATOM 781 N N . GLU A 1 100 ? -7.219 -11.887 13.776 1.00 88.31 100 GLU A N 1
ATOM 782 C CA . GLU A 1 100 ? -6.233 -10.964 14.363 1.00 88.31 100 GLU A CA 1
ATOM 783 C C . GLU A 1 100 ? -5.056 -10.579 13.449 1.00 88.31 100 GLU A C 1
ATOM 785 O O . GLU A 1 100 ? -4.076 -9.997 13.913 1.00 88.31 100 GLU A O 1
ATOM 790 N N . LYS A 1 101 ? -5.147 -10.845 12.144 1.00 92.56 101 LYS A N 1
ATOM 791 C CA . LYS A 1 101 ? -4.149 -10.439 11.150 1.00 92.56 101 LYS A CA 1
ATOM 792 C C . LYS A 1 101 ? -4.721 -9.358 10.245 1.00 92.56 101 LYS A C 1
ATOM 794 O O . LYS A 1 101 ? -5.877 -9.452 9.830 1.00 92.56 101 LYS A O 1
ATOM 799 N N . LEU A 1 102 ? -3.902 -8.356 9.934 1.00 95.00 102 LEU A N 1
ATOM 800 C CA . LEU A 1 102 ? -4.219 -7.354 8.924 1.00 95.00 102 LEU A CA 1
ATOM 801 C C . LEU A 1 102 ? -4.028 -7.989 7.547 1.00 95.00 102 LEU A C 1
ATOM 803 O O . LEU A 1 102 ? -2.913 -8.333 7.160 1.00 95.00 102 LEU A O 1
ATOM 807 N N . LYS A 1 103 ? -5.125 -8.202 6.831 1.00 96.56 103 LYS A N 1
ATOM 808 C CA . LYS A 1 103 ? -5.110 -8.686 5.456 1.00 96.56 103 LYS A CA 1
ATOM 809 C C . LYS A 1 103 ? -5.218 -7.518 4.498 1.00 96.56 103 LYS A C 1
ATOM 811 O O . LYS A 1 103 ? -5.944 -6.568 4.780 1.00 96.56 103 LYS A O 1
ATOM 816 N N . TYR A 1 104 ? -4.547 -7.649 3.365 1.00 97.44 104 TYR A N 1
ATOM 817 C CA . TYR A 1 104 ? -4.659 -6.707 2.264 1.00 97.44 104 TYR A CA 1
ATOM 818 C C . TYR A 1 104 ? -5.129 -7.409 0.994 1.00 97.44 104 TYR A C 1
ATOM 820 O O . TYR A 1 104 ? -4.858 -8.597 0.790 1.00 97.44 104 TYR A O 1
ATOM 828 N N . TYR A 1 105 ? -5.797 -6.641 0.143 1.00 97.69 105 TYR A N 1
ATOM 829 C CA . TYR A 1 105 ? -6.139 -6.994 -1.227 1.00 97.69 105 TYR A CA 1
ATOM 830 C C . TYR A 1 105 ? -5.823 -5.783 -2.094 1.00 97.69 105 TYR A C 1
ATOM 832 O O . TYR A 1 105 ? -6.431 -4.733 -1.917 1.00 97.69 105 TYR A O 1
ATOM 840 N N . ILE A 1 106 ? -4.851 -5.929 -2.982 1.00 97.31 106 ILE A N 1
ATOM 841 C CA . ILE A 1 106 ? -4.440 -4.913 -3.944 1.00 97.31 106 ILE A CA 1
ATOM 842 C C . ILE A 1 106 ? -4.981 -5.322 -5.308 1.00 97.31 106 ILE A C 1
ATOM 844 O O . ILE A 1 106 ? -4.837 -6.474 -5.718 1.00 97.31 106 ILE A O 1
ATOM 848 N N . GLU A 1 107 ? -5.596 -4.376 -6.002 1.00 96.19 107 GLU A N 1
ATOM 849 C CA . GLU A 1 107 ? -6.013 -4.500 -7.391 1.00 96.19 107 GLU A CA 1
ATOM 850 C C . GLU A 1 107 ? -5.472 -3.301 -8.169 1.00 96.19 107 GLU A C 1
ATOM 852 O O . GLU A 1 107 ? -5.830 -2.156 -7.890 1.00 96.19 107 GLU A O 1
ATOM 857 N N . THR A 1 108 ? -4.603 -3.596 -9.131 1.00 94.50 108 THR A N 1
ATOM 858 C CA . THR A 1 108 ? -4.043 -2.649 -10.098 1.00 94.50 108 THR A CA 1
ATOM 859 C C . THR A 1 108 ? -4.535 -2.997 -11.505 1.00 94.50 108 THR A C 1
ATOM 861 O O . THR A 1 108 ? -5.355 -3.904 -11.686 1.00 94.50 108 THR A O 1
ATOM 864 N N . GLU A 1 109 ? -4.019 -2.315 -12.531 1.00 92.44 109 GLU A N 1
ATOM 865 C CA . GLU A 1 109 ? -4.320 -2.664 -13.922 1.00 92.44 109 GLU A CA 1
ATOM 866 C C . GLU A 1 109 ? -3.748 -4.028 -14.343 1.00 92.44 109 GLU A C 1
ATOM 868 O O . GLU A 1 109 ? -4.383 -4.736 -15.127 1.00 92.44 109 GLU A O 1
ATOM 873 N N . LYS A 1 110 ? -2.582 -4.432 -13.813 1.00 94.56 110 LYS A N 1
ATOM 874 C CA . LYS A 1 110 ? -1.920 -5.691 -14.199 1.00 94.56 110 LYS A CA 1
ATOM 875 C C . LYS A 1 110 ? -2.244 -6.872 -13.291 1.00 94.56 110 LYS A C 1
ATOM 877 O O . LYS A 1 110 ? -2.208 -8.011 -13.758 1.00 94.56 110 LYS A O 1
ATOM 882 N N . ARG A 1 111 ? -2.522 -6.654 -12.000 1.00 94.50 111 ARG A N 1
ATOM 883 C CA . ARG A 1 111 ? -2.569 -7.759 -11.027 1.00 94.50 111 ARG A CA 1
ATOM 884 C C . ARG A 1 111 ? -3.541 -7.551 -9.879 1.00 94.50 111 ARG A C 1
ATOM 886 O O . ARG A 1 111 ? -3.926 -6.445 -9.513 1.00 94.50 111 ARG A O 1
ATOM 893 N N . LYS A 1 112 ? -3.916 -8.690 -9.294 1.00 96.38 112 LYS A N 1
ATOM 894 C CA . LYS A 1 112 ? -4.674 -8.789 -8.046 1.00 96.38 112 LYS A CA 1
ATOM 895 C C . LYS A 1 112 ? -3.846 -9.588 -7.054 1.00 96.38 112 LYS A C 1
ATOM 897 O O . LYS A 1 112 ? -3.628 -10.780 -7.261 1.00 96.38 112 LYS A O 1
ATOM 902 N N . ILE A 1 113 ? -3.371 -8.936 -6.000 1.00 96.00 113 ILE A N 1
ATOM 903 C CA . ILE A 1 113 ? -2.498 -9.540 -4.989 1.00 96.00 113 ILE A CA 1
ATOM 904 C C . ILE A 1 113 ? -3.211 -9.488 -3.643 1.00 96.00 113 ILE A C 1
ATOM 906 O O . ILE A 1 113 ? -3.890 -8.518 -3.320 1.00 96.00 113 ILE A O 1
ATOM 910 N N . SER A 1 114 ? -3.068 -10.531 -2.831 1.00 96.62 114 SER A N 1
ATOM 911 C CA . SER A 1 114 ? -3.576 -10.518 -1.462 1.00 96.62 114 SER A CA 1
ATOM 912 C C . SER A 1 114 ? -2.602 -11.194 -0.518 1.00 96.62 114 SER A C 1
ATOM 914 O O . SER A 1 114 ? -1.870 -12.102 -0.911 1.00 96.62 114 SER A O 1
ATOM 916 N N . GLY A 1 115 ? -2.612 -10.770 0.739 1.00 96.50 115 GLY A N 1
ATOM 917 C CA . GLY A 1 115 ? -1.691 -11.303 1.727 1.00 96.50 115 GLY A CA 1
ATOM 918 C C . GLY A 1 115 ? -1.962 -10.787 3.129 1.00 96.50 115 GLY A C 1
ATOM 919 O O . GLY A 1 115 ? -3.064 -10.342 3.459 1.00 96.50 115 GLY A O 1
ATOM 920 N N . ILE A 1 116 ? -0.942 -10.894 3.975 1.00 97.06 116 ILE A N 1
ATOM 921 C CA . ILE A 1 116 ? -0.952 -10.387 5.346 1.00 97.06 116 ILE A CA 1
ATOM 922 C C . ILE A 1 116 ? 0.062 -9.251 5.418 1.00 97.06 116 ILE A C 1
ATOM 924 O O . ILE A 1 116 ? 1.239 -9.466 5.135 1.00 97.06 116 ILE A O 1
ATOM 928 N N . ALA A 1 117 ? -0.402 -8.067 5.800 1.00 96.94 117 ALA A N 1
ATOM 929 C CA . ALA A 1 117 ? 0.448 -6.914 6.044 1.00 96.94 117 ALA A CA 1
ATOM 930 C C . ALA A 1 117 ? 0.884 -6.875 7.514 1.00 96.94 117 ALA A C 1
ATOM 932 O O . ALA A 1 117 ? 0.205 -7.400 8.407 1.00 96.94 117 ALA A O 1
ATOM 933 N N . LYS A 1 118 ? 2.026 -6.237 7.767 1.00 95.38 118 LYS A N 1
ATOM 934 C CA . LYS A 1 118 ? 2.486 -5.893 9.118 1.00 95.38 118 LYS A CA 1
ATOM 935 C C . LYS A 1 118 ? 2.268 -4.404 9.355 1.00 95.38 118 LYS A C 1
ATOM 937 O O . LYS A 1 118 ? 2.214 -3.630 8.410 1.00 95.38 118 LYS A O 1
ATOM 942 N N . MET A 1 119 ? 2.148 -4.017 10.617 1.00 93.19 119 MET A N 1
ATOM 943 C CA . MET A 1 119 ? 2.107 -2.613 11.017 1.00 93.19 119 MET A CA 1
ATOM 944 C C . MET A 1 119 ? 3.336 -2.303 11.860 1.00 93.19 119 MET A C 1
ATOM 946 O O . MET A 1 119 ? 3.702 -3.115 12.713 1.00 93.19 119 MET A O 1
ATOM 950 N N . SER A 1 120 ? 3.918 -1.131 11.641 1.00 91.12 120 SER A N 1
ATOM 951 C CA . SER A 1 120 ? 4.968 -0.552 12.472 1.00 91.12 120 SER A CA 1
ATOM 952 C C . SER A 1 120 ? 4.529 0.828 12.954 1.00 91.12 120 SER A C 1
ATOM 954 O O . SER A 1 120 ? 3.847 1.546 12.223 1.00 91.12 120 SER A O 1
ATOM 956 N N . ILE A 1 121 ? 4.898 1.171 14.186 1.00 89.75 121 ILE A N 1
ATOM 957 C CA . ILE A 1 121 ? 4.710 2.505 14.757 1.00 89.75 121 ILE A CA 1
ATOM 958 C C . ILE A 1 121 ? 6.081 2.946 15.252 1.00 89.75 121 ILE A C 1
ATOM 960 O O . ILE A 1 121 ? 6.652 2.304 16.137 1.00 89.75 121 ILE A O 1
ATOM 964 N N . GLU A 1 122 ? 6.611 4.006 14.663 1.00 89.12 122 GLU A N 1
ATOM 965 C CA . GLU A 1 122 ? 7.886 4.587 15.069 1.00 89.12 122 GLU A CA 1
ATOM 966 C C . GLU A 1 122 ? 7.754 5.411 16.361 1.00 89.12 122 GLU A C 1
ATOM 968 O O . GLU A 1 122 ? 6.658 5.757 16.810 1.00 89.12 122 GLU A O 1
ATOM 973 N N . GLU A 1 123 ? 8.884 5.735 16.994 1.00 83.06 123 GLU A N 1
ATOM 974 C CA . GLU A 1 123 ? 8.916 6.481 18.263 1.00 83.06 123 GLU A CA 1
ATOM 975 C C . GLU A 1 123 ? 8.307 7.886 18.155 1.00 83.06 123 GLU A C 1
ATOM 977 O O . GLU A 1 123 ? 7.696 8.376 19.104 1.00 83.06 123 GLU A O 1
ATOM 982 N N . ASN A 1 124 ? 8.434 8.495 16.978 1.00 84.12 124 ASN A N 1
ATOM 983 C CA . ASN A 1 124 ? 7.873 9.789 16.584 1.00 84.12 124 ASN A CA 1
ATOM 984 C C . ASN A 1 124 ? 6.369 9.724 16.227 1.00 84.12 124 ASN A C 1
ATOM 986 O O . ASN A 1 124 ? 5.780 10.753 15.909 1.00 84.12 124 ASN A O 1
ATOM 990 N N . GLY A 1 125 ? 5.746 8.539 16.278 1.00 84.19 125 GLY A N 1
ATOM 991 C CA . GLY A 1 125 ? 4.323 8.335 16.002 1.00 84.19 125 GLY A CA 1
ATOM 992 C C . GLY A 1 125 ? 3.971 8.059 14.539 1.00 84.19 125 GLY A C 1
ATOM 993 O O . GLY A 1 125 ? 2.789 7.880 14.247 1.00 84.19 125 GLY A O 1
ATOM 994 N N . PHE A 1 126 ? 4.949 7.982 13.630 1.00 89.31 126 PHE A N 1
ATOM 995 C CA . PHE A 1 126 ? 4.678 7.621 12.238 1.00 89.31 126 PHE A CA 1
ATOM 996 C C . PHE A 1 126 ? 4.244 6.160 12.126 1.00 89.31 126 PHE A C 1
ATOM 998 O O . PHE A 1 126 ? 4.788 5.267 12.781 1.00 89.31 126 PHE A O 1
ATOM 1005 N N . ILE A 1 127 ? 3.238 5.925 11.288 1.00 94.31 127 ILE A N 1
ATOM 1006 C CA . ILE A 1 127 ? 2.604 4.623 11.112 1.00 94.31 127 ILE A CA 1
ATOM 1007 C C . ILE A 1 127 ? 2.911 4.112 9.719 1.00 94.31 127 ILE A C 1
ATOM 1009 O O . ILE A 1 127 ? 2.617 4.785 8.733 1.00 94.31 127 ILE A O 1
ATOM 1013 N N . PHE A 1 128 ? 3.409 2.882 9.652 1.00 95.56 128 PHE A N 1
ATOM 1014 C CA . PHE A 1 128 ? 3.719 2.208 8.399 1.00 95.56 128 PHE A CA 1
ATOM 1015 C C . PHE A 1 128 ? 2.964 0.891 8.284 1.00 95.56 128 PHE A C 1
ATOM 1017 O O . PHE A 1 128 ? 2.885 0.109 9.240 1.00 95.56 128 PHE A O 1
ATOM 1024 N N . ILE A 1 129 ? 2.439 0.624 7.092 1.00 97.12 129 ILE A N 1
ATOM 1025 C CA . ILE A 1 129 ? 1.870 -0.666 6.707 1.00 97.12 129 ILE A CA 1
ATOM 1026 C C . ILE A 1 129 ? 2.839 -1.326 5.734 1.00 97.12 129 ILE A C 1
ATOM 1028 O O . ILE A 1 129 ? 3.098 -0.792 4.664 1.00 97.12 129 ILE A O 1
ATOM 1032 N N . ILE A 1 130 ? 3.368 -2.487 6.111 1.00 97.69 130 ILE A N 1
ATOM 1033 C CA . ILE A 1 130 ? 4.402 -3.207 5.364 1.00 97.69 130 ILE A CA 1
ATOM 1034 C C . ILE A 1 130 ? 3.757 -4.368 4.608 1.00 97.69 130 ILE A C 1
ATOM 1036 O O . ILE A 1 130 ? 3.149 -5.260 5.216 1.00 97.69 130 ILE A O 1
ATOM 1040 N N . PHE A 1 131 ? 3.934 -4.376 3.291 1.00 98.12 131 PHE A N 1
ATOM 1041 C CA . PHE A 1 131 ? 3.392 -5.357 2.360 1.00 98.12 131 PHE A CA 1
ATOM 1042 C C . PHE A 1 131 ? 4.514 -6.273 1.850 1.00 98.12 131 PHE A C 1
ATOM 1044 O O . PHE A 1 131 ? 5.483 -5.771 1.287 1.00 98.12 131 PHE A O 1
ATOM 1051 N N . PRO A 1 132 ? 4.408 -7.606 2.009 1.00 97.50 132 PRO A N 1
ATOM 1052 C CA . PRO A 1 132 ? 5.390 -8.565 1.503 1.00 97.50 132 PRO A CA 1
ATOM 1053 C C . PRO A 1 132 ? 5.192 -8.794 -0.004 1.00 97.50 132 PRO A C 1
ATOM 1055 O O . PRO A 1 132 ? 4.630 -9.811 -0.414 1.00 97.50 132 PRO A O 1
ATOM 1058 N N . ILE A 1 133 ? 5.555 -7.799 -0.808 1.00 95.88 133 ILE A N 1
ATOM 1059 C CA . ILE A 1 133 ? 5.446 -7.796 -2.268 1.00 95.88 133 ILE A CA 1
ATOM 1060 C C . ILE A 1 133 ? 6.819 -7.448 -2.843 1.00 95.88 133 ILE A C 1
ATOM 1062 O O . ILE A 1 133 ? 7.426 -6.457 -2.433 1.00 95.88 133 ILE A O 1
ATOM 1066 N N . GLU A 1 134 ? 7.289 -8.272 -3.779 1.00 96.00 134 GLU A N 1
ATOM 1067 C CA . GLU A 1 134 ? 8.510 -8.015 -4.542 1.00 96.00 134 GLU A CA 1
ATOM 1068 C C . GLU A 1 134 ? 8.322 -6.813 -5.474 1.00 96.00 134 GLU A C 1
ATOM 1070 O O . GLU A 1 134 ? 7.269 -6.666 -6.096 1.00 96.00 134 GLU A O 1
ATOM 1075 N N . TRP A 1 135 ? 9.340 -5.960 -5.563 1.00 95.25 135 TRP A N 1
ATOM 1076 C CA . TRP A 1 135 ? 9.351 -4.820 -6.480 1.00 95.25 135 TRP A CA 1
ATOM 1077 C C . TRP A 1 135 ? 9.469 -5.289 -7.937 1.00 95.25 135 TRP A C 1
ATOM 1079 O O . TRP A 1 135 ? 10.120 -6.293 -8.225 1.00 95.25 135 TRP A O 1
ATOM 1089 N N . ASP A 1 136 ? 8.893 -4.553 -8.884 1.00 94.88 136 ASP A N 1
ATOM 1090 C CA . ASP A 1 136 ? 8.981 -4.920 -10.301 1.00 94.88 136 ASP A CA 1
ATOM 1091 C C . ASP A 1 136 ? 10.354 -4.650 -10.910 1.00 94.88 136 ASP A C 1
ATOM 1093 O O . ASP A 1 136 ? 10.817 -5.444 -11.733 1.00 94.88 136 ASP A O 1
ATOM 1097 N N . ASP A 1 137 ? 11.032 -3.583 -10.488 1.00 91.50 137 ASP A N 1
ATOM 1098 C CA . ASP A 1 137 ? 12.408 -3.294 -10.882 1.00 91.50 137 ASP A CA 1
ATOM 1099 C C . ASP A 1 137 ? 13.220 -2.732 -9.712 1.00 91.50 137 ASP A C 1
ATOM 1101 O O . ASP A 1 137 ? 12.725 -1.985 -8.864 1.00 91.50 137 ASP A O 1
ATOM 1105 N N . TYR A 1 138 ? 14.494 -3.100 -9.673 1.00 89.44 138 TYR A N 1
ATOM 1106 C CA . TYR A 1 138 ? 15.447 -2.610 -8.692 1.00 89.44 138 TYR A CA 1
ATOM 1107 C C . TYR A 1 138 ? 16.856 -2.699 -9.264 1.00 89.44 138 TYR A C 1
ATOM 1109 O O . TYR A 1 138 ? 17.388 -3.788 -9.472 1.00 89.44 138 TYR A O 1
ATOM 1117 N N . GLN A 1 139 ? 17.464 -1.540 -9.498 1.00 83.75 139 GLN A N 1
ATOM 1118 C CA . GLN A 1 139 ? 18.844 -1.435 -9.977 1.00 83.75 139 GLN A CA 1
ATOM 1119 C C . GLN A 1 139 ? 19.786 -0.917 -8.879 1.00 83.75 139 GLN A C 1
ATOM 1121 O O . GLN A 1 139 ? 21.001 -0.978 -9.035 1.00 83.75 139 GLN A O 1
ATOM 1126 N N . GLY A 1 140 ? 19.239 -0.482 -7.738 1.00 76.19 140 GLY A N 1
ATOM 1127 C CA . GLY A 1 140 ? 20.014 -0.018 -6.590 1.00 76.19 140 GLY A CA 1
ATOM 1128 C C . GLY A 1 140 ? 20.687 1.335 -6.828 1.00 76.19 140 GLY A C 1
ATOM 1129 O O . GLY A 1 140 ? 20.155 2.184 -7.547 1.00 76.19 140 GLY A O 1
ATOM 1130 N N . ASP A 1 141 ? 21.830 1.534 -6.170 1.00 78.19 141 ASP A N 1
ATOM 1131 C CA . ASP A 1 141 ? 22.655 2.739 -6.279 1.00 78.19 141 ASP A CA 1
ATOM 1132 C C . ASP A 1 141 ? 23.391 2.770 -7.628 1.00 78.19 141 ASP A C 1
ATOM 1134 O O . ASP A 1 141 ? 24.346 2.028 -7.862 1.00 78.19 141 ASP A O 1
ATOM 1138 N N . MET A 1 142 ? 22.944 3.664 -8.508 1.00 72.56 142 MET A N 1
ATOM 1139 C CA . MET A 1 142 ? 23.469 3.850 -9.863 1.00 72.56 142 MET A CA 1
ATOM 1140 C C . MET A 1 142 ? 24.654 4.827 -9.914 1.00 72.56 142 MET A C 1
ATOM 1142 O O . MET A 1 142 ? 25.137 5.152 -10.997 1.00 72.56 142 MET A O 1
ATOM 1146 N N . THR A 1 143 ? 25.133 5.327 -8.768 1.00 72.38 143 THR A N 1
ATOM 1147 C CA . THR A 1 143 ? 26.273 6.261 -8.711 1.00 72.38 143 THR A CA 1
ATOM 1148 C C . THR A 1 143 ? 27.630 5.565 -8.828 1.00 72.38 143 THR A C 1
ATOM 1150 O O . THR A 1 143 ? 28.654 6.221 -9.045 1.00 72.38 143 THR A O 1
ATOM 1153 N N . GLN A 1 144 ? 27.662 4.233 -8.728 1.00 66.12 144 GLN A N 1
ATOM 1154 C CA . GLN A 1 144 ? 28.880 3.452 -8.905 1.00 66.12 144 GLN A CA 1
ATOM 1155 C C . GLN A 1 144 ? 29.185 3.276 -10.402 1.00 66.12 144 GLN A C 1
ATOM 1157 O O . GLN A 1 144 ? 28.445 2.635 -11.137 1.00 66.12 144 GLN A O 1
ATOM 1162 N N . ASN A 1 145 ? 30.320 3.822 -10.855 1.00 55.41 145 ASN A N 1
ATOM 1163 C CA . ASN A 1 145 ? 30.782 3.836 -12.257 1.00 55.41 145 ASN A CA 1
ATOM 1164 C C . ASN A 1 145 ? 31.087 2.453 -12.886 1.00 55.41 145 ASN A C 1
ATOM 1166 O O . ASN A 1 145 ? 31.641 2.394 -13.986 1.00 55.41 145 ASN A O 1
ATOM 1170 N N . ASN A 1 146 ? 30.761 1.341 -12.224 1.00 56.56 146 ASN A N 1
ATOM 1171 C CA . ASN A 1 146 ? 30.910 0.010 -12.803 1.00 56.56 146 ASN A CA 1
ATOM 1172 C C . ASN A 1 146 ? 29.601 -0.393 -13.483 1.00 56.56 146 ASN A C 1
ATOM 1174 O O . ASN A 1 146 ? 28.680 -0.883 -12.847 1.00 56.56 146 ASN A O 1
ATOM 1178 N N . TYR A 1 147 ? 29.555 -0.231 -14.806 1.00 52.75 147 TYR A N 1
ATOM 1179 C CA . TYR A 1 147 ? 28.486 -0.679 -15.713 1.00 52.75 147 TYR A CA 1
ATOM 1180 C C . TYR A 1 147 ? 28.289 -2.209 -15.759 1.00 52.75 147 TYR A C 1
ATOM 1182 O O . TYR A 1 147 ? 27.749 -2.745 -16.731 1.00 52.75 147 TYR A O 1
ATOM 1190 N N . GLU A 1 148 ? 28.755 -2.948 -14.754 1.00 55.75 148 GLU A N 1
ATOM 1191 C CA . GLU A 1 148 ? 28.398 -4.350 -14.627 1.00 55.75 148 GLU A CA 1
ATOM 1192 C C . GLU A 1 148 ? 26.907 -4.416 -14.302 1.00 55.75 148 GLU A C 1
ATOM 1194 O O . GLU A 1 148 ? 26.408 -3.660 -13.473 1.00 55.75 148 GLU A O 1
ATOM 1199 N N . LYS A 1 149 ? 26.169 -5.286 -15.003 1.00 53.62 149 LYS A N 1
ATOM 1200 C CA . LYS A 1 149 ? 24.764 -5.564 -14.690 1.00 53.62 149 LYS A CA 1
ATOM 1201 C C . LYS A 1 149 ? 24.700 -6.049 -13.247 1.00 53.62 149 LYS A C 1
ATOM 1203 O O . LYS A 1 149 ? 24.876 -7.241 -12.988 1.00 53.62 149 LYS A O 1
ATOM 1208 N N . TYR A 1 150 ? 24.447 -5.138 -12.318 1.00 56.81 150 TYR A N 1
ATOM 1209 C CA . TYR A 1 150 ? 24.143 -5.495 -10.953 1.00 56.81 150 TYR A CA 1
ATOM 1210 C C . TYR A 1 150 ? 22.881 -6.352 -11.007 1.00 56.81 150 TYR A C 1
ATOM 1212 O O . TYR A 1 150 ? 21.782 -5.875 -11.280 1.00 56.81 150 TYR A O 1
ATOM 1220 N N . THR A 1 151 ? 23.051 -7.658 -10.816 1.00 61.78 151 THR A N 1
ATOM 1221 C CA . THR A 1 151 ? 21.923 -8.559 -10.589 1.00 61.78 151 THR A CA 1
ATOM 1222 C C . THR A 1 151 ? 21.583 -8.408 -9.116 1.00 61.78 151 THR A C 1
ATOM 1224 O O . THR A 1 151 ? 21.956 -9.243 -8.296 1.00 61.78 151 THR A O 1
ATOM 1227 N N . VAL A 1 152 ? 21.016 -7.255 -8.758 1.00 76.25 152 VAL A N 1
ATOM 1228 C CA . VAL A 1 152 ? 20.626 -6.985 -7.377 1.00 76.25 152 VAL A CA 1
ATOM 1229 C C . VAL A 1 152 ? 19.361 -7.777 -7.097 1.00 76.25 152 VAL A C 1
ATOM 1231 O O . VAL A 1 152 ? 18.426 -7.773 -7.899 1.00 76.25 152 VAL A O 1
ATOM 1234 N N . GLU A 1 153 ? 19.331 -8.477 -5.967 1.00 86.75 153 GLU A N 1
ATOM 1235 C CA . GLU A 1 153 ? 18.091 -9.084 -5.502 1.00 86.75 153 GLU A CA 1
ATOM 1236 C C . GLU A 1 153 ? 17.055 -7.986 -5.265 1.00 86.75 153 GLU A C 1
ATOM 1238 O O . GLU A 1 153 ? 17.328 -6.979 -4.603 1.00 86.75 153 GLU A O 1
ATOM 1243 N N . LYS A 1 154 ? 15.858 -8.172 -5.823 1.00 91.31 154 LYS A N 1
ATOM 1244 C CA . LYS A 1 154 ? 14.781 -7.204 -5.654 1.00 91.31 154 LYS A CA 1
ATOM 1245 C C . LYS A 1 154 ? 14.275 -7.241 -4.212 1.00 91.31 154 LYS A C 1
ATOM 1247 O O . LYS A 1 154 ? 14.095 -8.335 -3.657 1.00 91.31 154 LYS A O 1
ATOM 1252 N N . PRO A 1 155 ? 13.996 -6.080 -3.598 1.00 93.44 155 PRO A N 1
ATOM 1253 C CA . PRO A 1 155 ? 13.359 -6.037 -2.295 1.00 93.44 155 PRO A CA 1
ATOM 1254 C C . PRO A 1 155 ? 12.029 -6.791 -2.313 1.00 93.44 155 PRO A C 1
ATOM 1256 O O . PRO A 1 155 ? 11.246 -6.676 -3.251 1.00 93.44 155 PRO A O 1
ATOM 1259 N N . GLN A 1 156 ? 11.782 -7.560 -1.253 1.00 96.12 156 GLN A N 1
ATOM 1260 C CA . GLN A 1 156 ? 10.620 -8.453 -1.119 1.00 96.12 156 GLN A CA 1
ATOM 1261 C C . GLN A 1 156 ? 9.453 -7.818 -0.348 1.00 96.12 156 GLN A C 1
ATOM 1263 O O . GLN A 1 156 ? 8.509 -8.502 0.056 1.00 96.12 156 GLN A O 1
ATOM 1268 N N . GLN A 1 157 ? 9.553 -6.523 -0.054 1.00 96.50 157 GLN A N 1
ATOM 1269 C CA . GLN A 1 157 ? 8.519 -5.776 0.641 1.00 96.50 157 GLN A CA 1
ATOM 1270 C C . GLN A 1 157 ? 8.592 -4.289 0.306 1.00 96.50 157 GLN A C 1
ATOM 1272 O O . GLN A 1 157 ? 9.662 -3.768 -0.001 1.00 96.50 157 GLN A O 1
ATOM 1277 N N . PHE A 1 158 ? 7.468 -3.599 0.456 1.00 96.75 158 PHE A N 1
ATOM 1278 C CA . PHE A 1 158 ? 7.408 -2.141 0.510 1.00 96.75 158 PHE A CA 1
ATOM 1279 C C . PHE A 1 158 ? 6.490 -1.703 1.649 1.00 96.75 158 PHE A C 1
ATOM 1281 O O . PHE A 1 158 ? 5.694 -2.494 2.166 1.00 96.75 158 PHE A O 1
ATOM 1288 N N . ASP A 1 159 ? 6.604 -0.446 2.044 1.00 96.88 159 ASP A N 1
ATOM 1289 C CA . ASP A 1 159 ? 5.796 0.171 3.079 1.00 96.88 159 ASP A CA 1
ATOM 1290 C C . ASP A 1 159 ? 4.990 1.356 2.540 1.00 96.88 159 ASP A C 1
ATOM 1292 O O . ASP A 1 159 ? 5.395 2.049 1.609 1.00 96.88 159 ASP A O 1
ATOM 1296 N N . MET A 1 160 ? 3.813 1.562 3.128 1.00 97.81 160 MET A N 1
ATOM 1297 C CA . MET A 1 160 ? 3.023 2.777 2.956 1.00 97.81 160 MET A CA 1
ATOM 1298 C C . MET A 1 160 ? 2.928 3.495 4.297 1.00 97.81 160 MET A C 1
ATOM 1300 O O . MET A 1 160 ? 2.588 2.865 5.305 1.00 97.81 160 MET A O 1
ATOM 1304 N N . SER A 1 161 ? 3.175 4.803 4.307 1.00 96.94 161 SER A N 1
ATOM 1305 C CA . SER A 1 161 ? 2.894 5.649 5.463 1.00 96.94 161 SER A CA 1
ATOM 1306 C C . SER A 1 161 ? 1.393 5.910 5.564 1.00 96.94 161 SER A C 1
ATOM 1308 O O . SER A 1 161 ? 0.709 6.045 4.550 1.00 96.94 161 SER A O 1
ATOM 1310 N N . PHE A 1 162 ? 0.870 5.960 6.787 1.00 95.94 162 PHE A N 1
ATOM 1311 C CA . PHE A 1 162 ? -0.536 6.243 7.052 1.00 95.94 162 PHE A CA 1
ATOM 1312 C C . PHE A 1 162 ? -0.704 7.577 7.774 1.00 95.94 162 PHE A C 1
ATOM 1314 O O . PHE A 1 162 ? -0.213 7.753 8.891 1.00 95.94 162 PHE A O 1
ATOM 1321 N N . ASP A 1 163 ? -1.450 8.480 7.148 1.00 93.75 163 ASP A N 1
ATOM 1322 C CA . ASP A 1 163 ? -1.911 9.724 7.748 1.00 93.75 163 ASP A CA 1
ATOM 1323 C C . ASP A 1 163 ? -3.243 9.483 8.473 1.00 93.75 163 ASP A C 1
ATOM 1325 O O . ASP A 1 163 ? -4.250 9.114 7.859 1.00 93.75 163 ASP A O 1
ATOM 1329 N N . ILE A 1 164 ? -3.246 9.675 9.795 1.00 90.12 164 ILE A N 1
ATOM 1330 C CA . ILE A 1 164 ? -4.433 9.478 10.637 1.00 90.12 164 ILE A CA 1
ATOM 1331 C C . ILE A 1 164 ? -5.508 10.529 10.341 1.00 90.12 164 ILE A C 1
ATOM 1333 O O . ILE A 1 164 ? -6.697 10.198 10.357 1.00 90.12 164 ILE A O 1
ATOM 1337 N N . GLU A 1 165 ? -5.110 11.782 10.118 1.00 89.19 165 GLU A N 1
ATOM 1338 C CA . GLU A 1 165 ? -6.025 12.916 9.972 1.00 89.19 165 GLU A CA 1
ATOM 1339 C C . GLU A 1 165 ? -6.743 12.837 8.627 1.00 89.19 165 GLU A C 1
ATOM 1341 O O . GLU A 1 165 ? -7.975 12.842 8.571 1.00 89.19 165 GLU A O 1
ATOM 1346 N N . GLU A 1 166 ? -5.967 12.641 7.563 1.00 91.69 166 GLU A N 1
ATOM 1347 C CA . GLU A 1 166 ? -6.463 12.571 6.188 1.00 91.69 166 GLU A CA 1
ATOM 1348 C C . GLU A 1 166 ? -6.916 11.165 5.784 1.00 91.69 166 GLU A C 1
ATOM 1350 O O . GLU A 1 166 ? -7.418 10.966 4.676 1.00 91.69 166 GLU A O 1
ATOM 1355 N N . LYS A 1 167 ? -6.730 10.160 6.655 1.00 93.06 167 LYS A N 1
ATOM 1356 C CA . LYS A 1 167 ? -7.048 8.745 6.381 1.00 93.06 167 LYS A CA 1
ATOM 1357 C C . LYS A 1 167 ? -6.477 8.278 5.042 1.00 93.06 167 LYS A C 1
ATOM 1359 O O . LYS A 1 167 ? -7.138 7.589 4.258 1.00 93.06 167 LYS A O 1
ATOM 1364 N N . THR A 1 168 ? -5.242 8.684 4.789 1.00 94.94 168 THR A N 1
ATOM 1365 C CA . THR A 1 168 ? -4.574 8.528 3.501 1.00 94.94 168 THR A CA 1
ATOM 1366 C C . THR A 1 168 ? -3.355 7.635 3.664 1.00 94.94 168 THR A C 1
ATOM 1368 O O . THR A 1 168 ? -2.640 7.720 4.660 1.00 94.94 168 THR A O 1
ATOM 1371 N N . LEU A 1 169 ? -3.136 6.753 2.693 1.00 96.81 169 LEU A N 1
ATOM 1372 C CA . LEU A 1 169 ? -1.926 5.948 2.588 1.00 96.81 169 LEU A CA 1
ATOM 1373 C C . LEU A 1 169 ? -1.050 6.484 1.466 1.00 96.81 169 LEU A C 1
ATOM 1375 O O . LEU A 1 169 ? -1.549 6.719 0.369 1.00 96.81 169 LEU A O 1
ATOM 1379 N N . TYR A 1 170 ? 0.246 6.621 1.718 1.00 96.19 170 TYR A N 1
ATOM 1380 C CA . TYR A 1 170 ? 1.195 7.136 0.739 1.00 96.19 170 TYR A CA 1
ATOM 1381 C C . TYR A 1 170 ? 2.423 6.235 0.616 1.00 96.19 170 TYR A C 1
ATOM 1383 O O . TYR A 1 170 ? 2.925 5.720 1.613 1.00 96.19 170 TYR A O 1
ATOM 1391 N N . PHE A 1 171 ? 2.933 6.070 -0.604 1.00 96.38 171 PHE A N 1
ATOM 1392 C CA . PHE A 1 171 ? 4.263 5.512 -0.844 1.00 96.38 171 PHE A CA 1
ATOM 1393 C C . PHE A 1 171 ? 4.895 6.073 -2.115 1.00 96.38 171 PHE A C 1
ATOM 1395 O O . PHE A 1 171 ? 4.216 6.586 -3.004 1.00 96.38 171 PHE A O 1
ATOM 1402 N N . GLN A 1 172 ? 6.216 5.950 -2.205 1.00 95.56 172 GLN A N 1
ATOM 1403 C CA . GLN A 1 172 ? 6.972 6.283 -3.405 1.00 95.56 172 GLN A CA 1
ATOM 1404 C C . GLN A 1 172 ? 7.095 5.042 -4.292 1.00 95.56 172 GLN A C 1
ATOM 1406 O O . GLN A 1 172 ? 7.644 4.032 -3.864 1.00 95.56 172 GLN A O 1
ATOM 1411 N N . ASN A 1 173 ? 6.595 5.118 -5.523 1.00 95.38 173 ASN A N 1
ATOM 1412 C CA . ASN A 1 173 ? 6.604 4.002 -6.466 1.00 95.38 173 ASN A CA 1
ATOM 1413 C C . ASN A 1 173 ? 7.892 3.938 -7.299 1.00 95.38 173 ASN A C 1
ATOM 1415 O O . ASN A 1 173 ? 8.373 2.845 -7.591 1.00 95.38 173 ASN A O 1
ATOM 1419 N N . TYR A 1 174 ? 8.449 5.104 -7.653 1.00 92.19 174 TYR A N 1
ATOM 1420 C CA . TYR A 1 174 ? 9.679 5.211 -8.441 1.00 92.19 174 TYR A CA 1
ATOM 1421 C C . TYR A 1 174 ? 10.819 5.809 -7.652 1.00 92.19 174 TYR A C 1
ATOM 1423 O O . TYR A 1 174 ? 10.658 6.796 -6.932 1.00 92.19 174 TYR A O 1
ATOM 1431 N N . GLY A 1 175 ? 12.005 5.284 -7.915 1.00 87.94 175 GLY A N 1
ATOM 1432 C CA . GLY A 1 175 ? 13.259 5.853 -7.475 1.00 87.94 175 GLY A CA 1
ATOM 1433 C C . GLY A 1 175 ? 13.610 7.214 -8.083 1.00 87.94 175 GLY A C 1
ATOM 1434 O O . GLY A 1 175 ? 12.793 7.927 -8.668 1.00 87.94 175 GLY A O 1
ATOM 1435 N N . ASN A 1 176 ? 14.861 7.619 -7.900 1.00 84.94 176 ASN A N 1
ATOM 1436 C CA . ASN A 1 176 ? 15.431 8.817 -8.512 1.00 84.94 176 ASN A CA 1
ATOM 1437 C C . ASN A 1 176 ? 16.660 8.438 -9.355 1.00 84.94 176 ASN A C 1
ATOM 1439 O O . ASN A 1 176 ? 17.013 7.269 -9.459 1.00 84.94 176 ASN A O 1
ATOM 1443 N N . ALA A 1 177 ? 17.329 9.424 -9.956 1.00 81.81 177 ALA A N 1
ATOM 1444 C CA . ALA A 1 177 ? 18.485 9.170 -10.821 1.00 81.81 177 ALA A CA 1
ATOM 1445 C C . ALA A 1 177 ? 19.661 8.459 -10.116 1.00 81.81 177 ALA A C 1
ATOM 1447 O O . ALA A 1 177 ? 20.492 7.863 -10.791 1.00 81.81 177 ALA A O 1
ATOM 1448 N N . MET A 1 178 ? 19.739 8.531 -8.784 1.00 82.81 178 MET A N 1
ATOM 1449 C CA . MET A 1 178 ? 20.789 7.877 -7.997 1.00 82.81 178 MET A CA 1
ATOM 1450 C C . MET A 1 178 ? 20.357 6.498 -7.491 1.00 82.81 178 MET A C 1
ATOM 1452 O O . MET A 1 178 ? 21.194 5.614 -7.400 1.00 82.81 178 MET A O 1
ATOM 1456 N N . ASN A 1 179 ? 19.067 6.295 -7.217 1.00 83.94 179 ASN A N 1
ATOM 1457 C CA . ASN A 1 179 ? 18.501 5.030 -6.755 1.00 83.94 179 ASN A CA 1
ATOM 1458 C C . ASN A 1 179 ? 17.357 4.632 -7.681 1.00 83.94 179 ASN A C 1
ATOM 1460 O O . ASN A 1 179 ? 16.248 5.132 -7.496 1.00 83.94 179 ASN A O 1
ATOM 1464 N N . ASN A 1 180 ? 17.606 3.768 -8.666 1.00 87.81 180 ASN A N 1
ATOM 1465 C CA . ASN A 1 180 ? 16.592 3.400 -9.655 1.00 87.81 180 ASN A CA 1
ATOM 1466 C C . ASN A 1 180 ? 15.811 2.152 -9.209 1.00 87.81 180 ASN A C 1
ATOM 1468 O O . ASN A 1 180 ? 16.390 1.087 -8.977 1.00 87.81 180 ASN A O 1
ATOM 1472 N N . TYR A 1 181 ? 14.495 2.303 -9.071 1.00 92.25 181 TYR A N 1
ATOM 1473 C CA . TYR A 1 181 ? 13.572 1.238 -8.696 1.00 92.25 181 TYR A CA 1
ATOM 1474 C C . TYR A 1 181 ? 12.146 1.545 -9.144 1.00 92.25 181 TYR A C 1
ATOM 1476 O O . TYR A 1 181 ? 11.793 2.711 -9.340 1.00 92.25 181 TYR A O 1
ATOM 1484 N N . ILE A 1 182 ? 11.337 0.492 -9.253 1.00 94.62 182 ILE A N 1
ATOM 1485 C CA . ILE A 1 182 ? 9.912 0.537 -9.576 1.00 94.62 182 ILE A CA 1
ATOM 1486 C C . ILE A 1 182 ? 9.200 -0.521 -8.729 1.00 94.62 182 ILE A C 1
ATOM 1488 O O . ILE A 1 182 ? 9.533 -1.701 -8.823 1.00 94.62 182 ILE A O 1
ATOM 1492 N N . ILE A 1 183 ? 8.219 -0.127 -7.916 1.00 96.00 183 ILE A N 1
ATOM 1493 C CA . ILE A 1 183 ? 7.444 -1.086 -7.106 1.00 96.00 183 ILE A CA 1
ATOM 1494 C C . ILE A 1 183 ? 6.303 -1.685 -7.939 1.00 96.00 183 ILE A C 1
ATOM 1496 O O . ILE A 1 183 ? 6.184 -2.906 -8.016 1.00 96.00 183 ILE A O 1
ATOM 1500 N N . PHE A 1 184 ? 5.510 -0.827 -8.585 1.00 95.56 184 PHE A N 1
ATOM 1501 C CA . PHE A 1 184 ? 4.421 -1.167 -9.499 1.00 95.56 184 PHE A CA 1
ATOM 1502 C C . PHE A 1 184 ? 4.641 -0.495 -10.859 1.00 95.56 184 PHE A C 1
ATOM 1504 O O . PHE A 1 184 ? 4.365 0.692 -11.030 1.00 95.56 184 PHE A O 1
ATOM 1511 N N . ASP A 1 185 ? 5.138 -1.253 -11.832 1.00 94.69 185 ASP A N 1
ATOM 1512 C CA . ASP A 1 185 ? 5.470 -0.804 -13.186 1.00 94.69 185 ASP A CA 1
ATOM 1513 C C . ASP A 1 185 ? 4.244 -0.442 -14.031 1.00 94.69 185 ASP A C 1
ATOM 1515 O O . ASP A 1 185 ? 4.359 0.191 -15.078 1.00 94.69 185 ASP A O 1
ATOM 1519 N N . GLU A 1 186 ? 3.056 -0.852 -13.593 1.00 93.69 186 GLU A N 1
ATOM 1520 C CA . GLU A 1 186 ? 1.778 -0.470 -14.182 1.00 93.69 186 GLU A CA 1
ATOM 1521 C C . GLU A 1 186 ? 1.269 0.899 -13.731 1.00 93.69 186 GLU A C 1
ATOM 1523 O O . GLU A 1 186 ? 0.263 1.373 -14.251 1.00 93.69 186 GLU A O 1
ATOM 1528 N N . CYS A 1 187 ? 1.934 1.521 -12.764 1.00 91.94 187 CYS A N 1
ATOM 1529 C CA . CYS A 1 187 ? 1.552 2.813 -12.228 1.00 91.94 187 CYS A CA 1
ATOM 1530 C C . CYS A 1 187 ? 2.637 3.836 -12.524 1.00 91.94 187 CYS A C 1
ATOM 1532 O O . CYS A 1 187 ? 3.553 3.970 -11.729 1.00 91.94 187 CYS A O 1
ATOM 1534 N N . ASP A 1 188 ? 2.508 4.584 -13.622 1.00 88.31 188 ASP A N 1
ATOM 1535 C CA . ASP A 1 188 ? 3.486 5.585 -14.095 1.00 88.31 188 ASP A CA 1
ATOM 1536 C C . ASP A 1 188 ? 3.467 6.904 -13.289 1.00 88.31 188 ASP A C 1
ATOM 1538 O O . ASP A 1 188 ? 3.433 8.010 -13.822 1.00 88.31 188 ASP A O 1
ATOM 1542 N N . GLU A 1 189 ? 3.432 6.792 -11.961 1.00 91.56 189 GLU A N 1
ATOM 1543 C CA . GLU A 1 189 ? 3.397 7.907 -11.016 1.00 91.56 189 GLU A CA 1
ATOM 1544 C C . GLU A 1 189 ? 4.498 7.764 -9.974 1.00 91.56 189 GLU A C 1
ATOM 1546 O O . GLU A 1 189 ? 4.620 6.722 -9.336 1.00 91.56 189 GLU A O 1
ATOM 1551 N N . LYS A 1 190 ? 5.287 8.827 -9.753 1.00 91.62 190 LYS A N 1
ATOM 1552 C CA . LYS A 1 190 ? 6.417 8.807 -8.806 1.00 91.62 190 LYS A CA 1
ATOM 1553 C C . LYS A 1 190 ? 5.997 8.431 -7.385 1.00 91.62 190 LYS A C 1
ATOM 1555 O O . LYS A 1 190 ? 6.717 7.699 -6.707 1.00 91.62 190 LYS A O 1
ATOM 1560 N N . GLY A 1 191 ? 4.867 8.959 -6.936 1.00 92.94 191 GLY A N 1
ATOM 1561 C CA . GLY A 1 191 ? 4.278 8.674 -5.636 1.00 92.94 191 GLY A CA 1
ATOM 1562 C C . GLY A 1 191 ? 2.811 8.336 -5.812 1.00 92.94 191 GLY A C 1
ATOM 1563 O O . GLY A 1 191 ? 2.163 8.869 -6.705 1.00 92.94 191 GLY A O 1
ATOM 1564 N N . ILE A 1 192 ? 2.312 7.446 -4.965 1.00 94.12 192 ILE A N 1
ATOM 1565 C CA . ILE A 1 192 ? 0.928 6.991 -4.988 1.00 94.12 192 ILE A CA 1
ATOM 1566 C C . ILE A 1 192 ? 0.301 7.352 -3.647 1.00 94.12 192 ILE A C 1
ATOM 1568 O O . ILE A 1 192 ? 0.803 6.971 -2.588 1.00 94.12 192 ILE A O 1
ATOM 1572 N N . SER A 1 193 ? -0.810 8.079 -3.717 1.00 94.88 193 SER A N 1
ATOM 1573 C CA . SER A 1 193 ? -1.646 8.459 -2.583 1.00 94.88 193 SER A CA 1
ATOM 1574 C C . SER A 1 193 ? -3.004 7.776 -2.710 1.00 94.88 193 SER A C 1
ATOM 1576 O O . SER A 1 193 ? -3.671 7.885 -3.741 1.00 94.88 193 SER A O 1
ATOM 1578 N N . LEU A 1 194 ? -3.415 7.041 -1.677 1.00 95.81 194 LEU A N 1
ATOM 1579 C CA . LEU A 1 194 ? -4.692 6.337 -1.634 1.00 95.81 194 LEU A CA 1
ATOM 1580 C C . LEU A 1 194 ? -5.542 6.877 -0.487 1.00 95.81 194 LEU A C 1
ATOM 1582 O O . LEU A 1 194 ? -5.175 6.752 0.683 1.00 95.81 194 LEU A O 1
ATOM 1586 N N . LYS A 1 195 ? -6.714 7.416 -0.815 1.00 94.94 195 LYS A N 1
ATOM 1587 C CA . LYS A 1 195 ? -7.670 7.936 0.165 1.00 94.94 195 LYS A CA 1
ATOM 1588 C C . LYS A 1 195 ? -8.682 6.867 0.531 1.00 94.94 195 LYS A C 1
ATOM 1590 O O . LYS A 1 195 ? -9.162 6.137 -0.338 1.00 94.94 195 LYS A O 1
ATOM 1595 N N . MET A 1 196 ? -9.007 6.770 1.817 1.00 94.56 196 MET A N 1
ATOM 1596 C CA . MET A 1 196 ? -10.079 5.889 2.273 1.00 94.56 196 MET A CA 1
ATOM 1597 C C . MET A 1 196 ? -11.444 6.417 1.801 1.00 94.56 196 MET A C 1
ATOM 1599 O O . MET A 1 196 ? -11.753 7.587 2.028 1.00 94.56 196 MET A O 1
ATOM 1603 N N . LYS A 1 197 ? -12.254 5.554 1.177 1.00 87.31 197 LYS A N 1
ATOM 1604 C CA . LYS A 1 197 ? -13.655 5.835 0.817 1.00 87.31 197 LYS A CA 1
ATOM 1605 C C . LYS A 1 197 ? -14.627 5.512 1.948 1.00 87.31 197 LYS A C 1
ATOM 1607 O O . LYS A 1 197 ? -14.385 4.517 2.673 1.00 87.31 197 LYS A O 1
#

Organism: NCBI:txid271156

Secondary structure (DSSP, 8-state):
-----------------------TTHHHHHHHHTT---------------------------------HHHHHHHT-EEEE---TT-----EEEEEEETTEEEEEEE-SS-EEEEEEEEEE-TT--EEEEE----SEEEEETTSS--S---PPPPS-EEEEEETTTTEEEEE-B--SSEEEES-TT---SEEEEEE-

pLDDT: mean 71.2, std 26.3, range [26.16, 98.12]

Foldseek 3Di:
DDDDDPDPPPPPPPPPPPDPPPDPPVVVVVVVLVPDDPDDDDDDDDDDDDDDDDDPPPPPPSDNPQDDPQRVLSLLAFWWFQPDVPFPWGWIKGWDADPNFTKIWIDTPPDTDIDTWDWDADPVGKIKIKDQAWFPDWQAFPPDPPPDRPPDRTRRMDIWIADSVQRKTKDAQADDPGTGTGRDPRGPDRMTIIGGD

Radius of gyration: 23.04 Å; chains: 1; bounding box: 51×90×52 Å